Protein AF-A0A017SF17-F1 (afdb_monomer_lite)

pLDDT: mean 72.83, std 24.94, range [26.25, 98.06]

Sequence (228 aa):
MSFGGCAAQPGIQEDCCHDGTLMSSTLLSQLQDKTTKDNPQSTMSTHPYDIIEGPPISPIATAPDWTNTPDSVLWFSHLRLTISSITSRSITIINEALQVYQKTDDDHIGRYLHLQCSLRRLQRWWEHTFIVETQMTKEYLREMEGKLMELGKDLDPRDMIAEPEVPVVVSKEMREVRAKAREVLREAAYIVGLVQEALVRLQELEDGQVGQDMFPTLPGYSDVMPWA

Organism: Aspergillus ruber (strain CBS 135680) (NCBI:txid1388766)

Foldseek 3Di:
DDDDDDDDDDDDDPPQPPDPDDDDDDPPPPPDDDDDDDDDDDDDDDDPDDQPPFDDQDPQAAAVLLVRDPVSSLLRVLLLSLLRVLLVLLLVLLVLLLVLCVVVVNCVDPLNSQSVSLSVVSVCCVVPPSSPDRYNDLVNLVVLLVVLVCSCSSLPLVSLADDPPDDPVSRVSSVVSSVSSVVSNVSSVVSSVQSVVLSVLSVCVVVVNDDPDNHDDDVPSVVVDPPD

Radius of gyration: 22.12 Å; chains: 1; bounding box: 39×91×57 Å

Secondary structure (DSSP, 8-state):
----------------S-------S-STTSS----------------S------S---S--B-GGGTT-HHHHHHHHHHHHHHHHHHHHHHHHHHHHHHHHHTTT-TTSHHHHHHHHHHHHHHHHIIIIITT--B--HHHHHHHHHHHHHHHHHT-GGGS---TTS-HHHHHHHHHHHHHHHHHHHHHHHHHHHHHHHHHHHHHHHTT---S--S---TT-TTT-TT-

Structure (mmCIF, N/CA/C/O backbone):
data_AF-A0A017SF17-F1
#
_entry.id   AF-A0A017SF17-F1
#
loop_
_atom_site.group_PDB
_atom_site.id
_atom_site.type_symbol
_atom_site.label_atom_id
_atom_site.label_alt_id
_atom_site.label_comp_id
_atom_site.label_asym_id
_atom_site.label_entity_id
_atom_site.label_seq_id
_atom_site.pdbx_PDB_ins_code
_atom_site.Cartn_x
_atom_site.Cartn_y
_atom_site.Cartn_z
_atom_site.occupancy
_atom_site.B_iso_or_equiv
_atom_site.auth_seq_id
_atom_site.auth_comp_id
_atom_site.auth_asym_id
_atom_site.auth_atom_id
_atom_site.pdbx_PDB_model_num
ATOM 1 N N . MET A 1 1 ? -1.668 -58.486 -6.689 1.00 35.50 1 MET A N 1
ATOM 2 C CA . MET A 1 1 ? -1.019 -57.424 -5.896 1.00 35.50 1 MET A CA 1
ATOM 3 C C . MET A 1 1 ? -1.798 -56.147 -6.154 1.00 35.50 1 MET A C 1
ATOM 5 O O . MET A 1 1 ? -1.748 -55.648 -7.267 1.00 35.50 1 MET A O 1
ATOM 9 N N . SER A 1 2 ? -2.588 -55.714 -5.171 1.00 33.47 2 SER A N 1
ATOM 10 C CA . SER A 1 2 ? -3.320 -54.441 -5.163 1.00 33.47 2 SER A CA 1
ATOM 11 C C . SER A 1 2 ? -2.693 -53.530 -4.119 1.00 33.47 2 SER A C 1
ATOM 13 O O . SER A 1 2 ? -2.536 -53.982 -2.993 1.00 33.47 2 SER A O 1
ATOM 15 N N . PHE A 1 3 ? -2.400 -52.290 -4.501 1.00 30.03 3 PHE A N 1
ATOM 16 C CA . PHE A 1 3 ? -2.274 -51.051 -3.712 1.00 30.03 3 PHE A CA 1
ATOM 17 C C . PHE A 1 3 ? -2.220 -49.936 -4.775 1.00 30.03 3 PHE A C 1
ATOM 19 O O . PHE A 1 3 ? -1.551 -50.123 -5.784 1.00 30.03 3 PHE A O 1
ATOM 26 N N . GLY A 1 4 ? -2.876 -48.785 -4.713 1.00 26.25 4 GLY A N 1
ATOM 27 C CA . GLY A 1 4 ? -3.752 -48.131 -3.750 1.00 26.25 4 GLY A CA 1
ATOM 28 C C . GLY A 1 4 ? -4.105 -46.771 -4.379 1.00 26.25 4 GLY A C 1
ATOM 29 O O . GLY A 1 4 ? -3.296 -46.212 -5.119 1.00 26.25 4 GLY A O 1
ATOM 30 N N . GLY A 1 5 ? -5.330 -46.285 -4.177 1.00 27.80 5 GLY A N 1
ATOM 31 C CA . GLY A 1 5 ? -5.759 -44.984 -4.695 1.00 27.80 5 GLY A CA 1
ATOM 32 C C . GLY A 1 5 ? -5.182 -43.809 -3.905 1.00 27.80 5 GLY A C 1
ATOM 33 O O . GLY A 1 5 ? -4.753 -43.984 -2.770 1.00 27.80 5 GLY A O 1
ATOM 34 N N . CYS A 1 6 ? -5.254 -42.614 -4.491 1.00 26.97 6 CYS A N 1
ATOM 35 C CA . CYS A 1 6 ? -5.438 -41.359 -3.766 1.00 26.97 6 CYS A CA 1
ATOM 36 C C . CYS A 1 6 ? -6.114 -40.342 -4.690 1.00 26.97 6 CYS A C 1
ATOM 38 O O . CYS A 1 6 ? -5.626 -40.039 -5.777 1.00 26.97 6 CYS A O 1
ATOM 40 N N . ALA A 1 7 ? -7.260 -39.848 -4.230 1.00 32.78 7 ALA A N 1
ATOM 41 C CA . ALA A 1 7 ? -7.900 -38.643 -4.717 1.00 32.78 7 ALA A CA 1
ATOM 42 C C . ALA A 1 7 ? -7.027 -37.420 -4.388 1.00 32.78 7 ALA A C 1
ATOM 44 O O . ALA A 1 7 ? -6.403 -37.377 -3.328 1.00 32.78 7 ALA A O 1
ATOM 45 N N . ALA A 1 8 ? -7.035 -36.418 -5.267 1.00 30.48 8 ALA A N 1
ATOM 46 C CA . ALA A 1 8 ? -6.576 -35.067 -4.968 1.00 30.48 8 ALA A CA 1
ATOM 47 C C . ALA A 1 8 ? -7.609 -34.053 -5.492 1.00 30.48 8 ALA A C 1
ATOM 49 O O . ALA A 1 8 ? -8.197 -34.235 -6.556 1.00 30.48 8 ALA A O 1
ATOM 50 N N . GLN A 1 9 ? -7.860 -33.057 -4.648 1.00 27.59 9 GLN A N 1
ATOM 51 C CA . GLN A 1 9 ? -8.942 -32.068 -4.613 1.00 27.59 9 GLN A CA 1
ATOM 52 C C . GLN A 1 9 ? -8.966 -31.050 -5.773 1.00 27.59 9 GLN A C 1
ATOM 54 O O . GLN A 1 9 ? -7.952 -30.863 -6.445 1.00 27.59 9 GLN A O 1
ATOM 59 N N . PRO A 1 10 ? -10.099 -30.335 -5.964 1.00 27.11 10 PRO A N 1
ATOM 60 C CA . PRO A 1 10 ? -10.209 -29.243 -6.924 1.00 27.11 10 PRO A CA 1
ATOM 61 C C . PRO A 1 10 ? -9.472 -28.004 -6.397 1.00 27.11 10 PRO A C 1
ATOM 63 O O . PRO A 1 10 ? -9.859 -27.416 -5.388 1.00 27.11 10 PRO A O 1
ATOM 66 N N . GLY A 1 11 ? -8.387 -27.630 -7.073 1.00 26.72 11 GLY A N 1
ATOM 67 C CA . GLY A 1 11 ? -7.677 -26.374 -6.855 1.00 26.72 11 GLY A CA 1
ATOM 68 C C . GLY A 1 11 ? -8.282 -25.275 -7.719 1.00 26.72 11 GLY A C 1
ATOM 69 O O . GLY A 1 11 ? -8.401 -25.433 -8.931 1.00 26.72 11 GLY A O 1
ATOM 70 N N . ILE A 1 12 ? -8.676 -24.185 -7.069 1.00 34.62 12 ILE A N 1
ATOM 71 C CA . ILE A 1 12 ? -9.164 -22.940 -7.657 1.00 34.62 12 ILE A CA 1
ATOM 72 C C . ILE A 1 12 ? -8.101 -22.415 -8.627 1.00 34.62 12 ILE A C 1
ATOM 74 O O . ILE A 1 12 ? -7.021 -21.987 -8.226 1.00 34.62 12 ILE A O 1
ATOM 78 N N . GLN A 1 13 ? -8.414 -22.502 -9.913 1.00 29.19 13 GLN A N 1
ATOM 79 C CA . GLN A 1 13 ? -7.675 -21.871 -10.988 1.00 29.19 13 GLN A CA 1
ATOM 80 C C . GLN A 1 13 ? -8.198 -20.434 -11.073 1.00 29.19 13 GLN A C 1
ATOM 82 O O . GLN A 1 13 ? -9.297 -20.197 -11.568 1.00 29.19 13 GLN A O 1
ATOM 87 N N . GLU A 1 14 ? -7.468 -19.478 -10.493 1.00 37.56 14 GLU A N 1
ATOM 88 C CA . GLU A 1 14 ? -7.740 -18.052 -10.699 1.00 37.56 14 GLU A CA 1
ATOM 89 C C . GLU A 1 14 ? -7.378 -17.683 -12.146 1.00 37.56 14 GLU A C 1
ATOM 91 O O . GLU A 1 14 ? -6.283 -17.214 -12.460 1.00 37.56 14 GLU A O 1
ATOM 96 N N . ASP A 1 15 ? -8.335 -17.931 -13.036 1.00 38.50 15 ASP A N 1
ATOM 97 C CA . ASP A 1 15 ? -8.414 -17.402 -14.393 1.00 38.50 15 ASP A CA 1
ATOM 98 C C . ASP A 1 15 ? -8.548 -15.870 -14.339 1.00 38.50 15 ASP A C 1
ATOM 100 O O . ASP A 1 15 ? -9.651 -15.33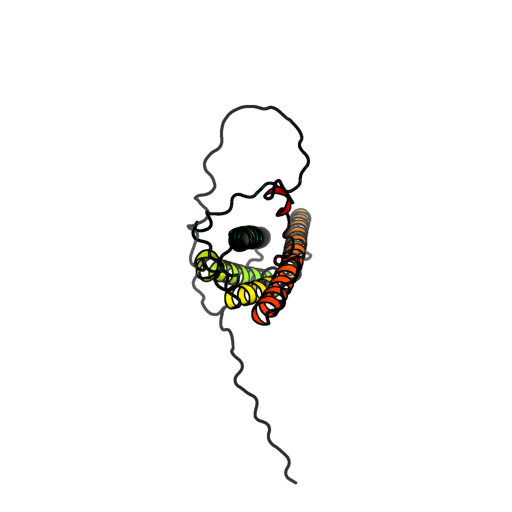1 -14.327 1.00 38.50 15 ASP A O 1
ATOM 104 N N . CYS A 1 16 ? -7.432 -15.137 -14.280 1.00 43.41 16 CYS A N 1
ATOM 105 C CA . CYS A 1 16 ? -7.471 -13.664 -14.250 1.00 43.41 16 CYS A CA 1
ATOM 106 C C . CYS A 1 16 ? -6.776 -12.963 -15.428 1.00 43.41 16 CYS A C 1
ATOM 108 O O . CYS A 1 16 ? -6.877 -11.741 -15.534 1.00 43.41 16 CYS A O 1
ATOM 110 N N . CYS A 1 17 ? -6.098 -13.677 -16.334 1.00 42.94 17 CYS A N 1
ATOM 111 C CA . CYS A 1 17 ? -5.465 -13.044 -17.502 1.00 42.94 17 CYS A CA 1
ATOM 112 C C . CYS A 1 17 ? -5.911 -13.692 -18.849 1.00 42.94 17 CYS A C 1
ATOM 114 O O . CYS A 1 17 ? -5.185 -13.635 -19.838 1.00 42.94 17 CYS A O 1
ATOM 116 N N . HIS A 1 18 ? -7.136 -14.242 -18.916 1.00 36.34 18 HIS A N 1
ATOM 117 C CA . HIS A 1 18 ? -7.859 -14.530 -20.168 1.00 36.34 18 HIS A CA 1
ATOM 118 C C . HIS A 1 18 ? -9.066 -13.599 -20.316 1.00 36.34 18 HIS A C 1
ATOM 120 O O . HIS A 1 18 ? -10.207 -14.017 -20.197 1.00 36.34 18 HIS A O 1
ATOM 126 N N . ASP A 1 19 ? -8.810 -12.324 -20.591 1.00 33.59 19 ASP A N 1
ATOM 127 C CA . ASP A 1 19 ? -9.784 -11.541 -21.346 1.00 33.59 19 ASP A CA 1
ATOM 128 C C . ASP A 1 19 ? -9.042 -10.491 -22.169 1.00 33.59 19 ASP A C 1
ATOM 130 O O . ASP A 1 19 ? -8.579 -9.456 -21.681 1.00 33.59 19 ASP A O 1
ATOM 134 N N . GLY A 1 20 ? -8.844 -10.834 -23.441 1.00 35.16 20 GLY A N 1
ATOM 135 C CA . GLY A 1 20 ? -8.341 -9.926 -24.452 1.00 35.16 20 GLY A CA 1
ATOM 136 C C . GLY A 1 20 ? -9.438 -8.935 -24.802 1.00 35.16 20 GLY A C 1
ATOM 137 O O . GLY A 1 20 ? -10.245 -9.188 -25.687 1.00 35.16 20 GLY A O 1
ATOM 138 N N . THR A 1 21 ? -9.475 -7.799 -24.114 1.00 33.03 21 THR A N 1
ATOM 139 C CA . THR A 1 21 ? -10.150 -6.600 -24.615 1.00 33.03 21 THR A CA 1
ATOM 140 C C . THR A 1 21 ? -9.297 -5.386 -24.269 1.00 33.03 21 THR A C 1
ATOM 142 O O . THR A 1 21 ? -9.221 -4.952 -23.121 1.00 33.03 21 THR A O 1
ATOM 145 N N . LEU A 1 22 ? -8.632 -4.852 -25.294 1.00 40.31 22 LEU A N 1
ATOM 146 C CA . LEU A 1 22 ? -8.012 -3.531 -25.298 1.00 40.31 22 LEU A CA 1
ATOM 147 C C . LEU A 1 22 ? -9.096 -2.483 -25.016 1.00 40.31 22 LEU A C 1
ATOM 149 O O . LEU A 1 22 ? -9.892 -2.170 -25.900 1.00 40.31 22 LEU A O 1
ATOM 153 N N . MET A 1 23 ? -9.125 -1.929 -23.804 1.00 34.12 23 MET A N 1
ATOM 154 C CA . MET A 1 23 ? -9.822 -0.670 -23.545 1.00 34.12 23 MET A CA 1
ATOM 155 C C . MET A 1 23 ? -8.793 0.449 -23.435 1.00 34.12 23 MET A C 1
ATOM 157 O O . MET A 1 23 ? -7.920 0.474 -22.570 1.00 34.12 23 MET A O 1
ATOM 161 N N . SER A 1 24 ? -8.895 1.319 -24.430 1.00 33.50 24 SER A N 1
ATOM 162 C CA . SER A 1 24 ? -7.982 2.382 -24.807 1.00 33.50 24 SER A CA 1
ATOM 163 C C . SER A 1 24 ? -8.143 3.621 -23.918 1.00 33.50 24 SER A C 1
ATOM 165 O O . SER A 1 24 ? -9.257 4.062 -23.658 1.00 33.50 24 SER A O 1
ATOM 167 N N . SER A 1 25 ? -7.010 4.187 -23.493 1.00 36.22 25 SER A N 1
ATOM 168 C CA . SER A 1 25 ? -6.713 5.627 -23.391 1.00 36.22 25 SER A CA 1
ATOM 169 C C . SER A 1 25 ? -7.884 6.604 -23.149 1.00 36.22 25 SER A C 1
ATOM 171 O O . SER A 1 25 ? -8.373 7.246 -24.080 1.00 36.22 25 SER A O 1
ATOM 173 N N . THR A 1 26 ? -8.316 6.808 -21.897 1.00 32.88 26 THR A N 1
ATOM 174 C CA . THR A 1 26 ? -9.118 8.017 -21.559 1.00 32.88 26 THR A CA 1
ATOM 175 C C . THR A 1 26 ? -8.881 8.596 -20.154 1.00 32.88 26 THR A C 1
ATOM 177 O O . THR A 1 26 ? -9.258 9.736 -19.904 1.00 32.88 26 THR A O 1
ATOM 180 N N . LEU A 1 27 ? -8.195 7.907 -19.233 1.00 34.44 27 LEU A N 1
ATOM 181 C CA . LEU A 1 27 ? -8.030 8.410 -17.853 1.00 34.44 27 LEU A CA 1
ATOM 182 C C . LEU A 1 27 ? -6.748 9.221 -17.588 1.00 34.44 27 LEU A C 1
ATOM 184 O O . LEU A 1 27 ? -6.620 9.824 -16.527 1.00 34.44 27 LEU A O 1
ATOM 188 N N . LEU A 1 28 ? -5.821 9.307 -18.546 1.00 36.31 28 LEU A N 1
ATOM 189 C CA . LEU A 1 28 ? -4.519 9.968 -18.348 1.00 36.31 28 LEU A CA 1
ATOM 190 C C . LEU A 1 28 ? -4.507 11.482 -18.641 1.00 36.31 28 LEU A C 1
ATOM 192 O O . LEU A 1 28 ? -3.511 12.142 -18.364 1.00 36.31 28 LEU A O 1
ATOM 196 N N . SER A 1 29 ? -5.598 12.064 -19.149 1.00 29.17 29 SER A N 1
ATOM 197 C CA . SER A 1 29 ? -5.619 13.476 -19.578 1.00 29.17 29 SER A CA 1
ATOM 198 C C . SER A 1 29 ? -6.099 14.487 -18.528 1.00 29.17 29 SER A C 1
ATOM 200 O O . SER A 1 29 ? -6.142 15.673 -18.833 1.00 29.17 29 SER A O 1
ATOM 202 N N . GLN A 1 30 ? -6.452 14.078 -17.304 1.00 32.56 30 GLN A N 1
ATOM 203 C CA . GLN A 1 30 ? -6.992 15.018 -16.300 1.00 32.56 30 GLN A CA 1
ATOM 204 C C . GLN A 1 30 ? -5.981 15.520 -15.257 1.00 32.56 30 GLN A C 1
ATOM 206 O O . GLN A 1 30 ? -6.337 16.353 -14.430 1.00 32.56 30 GLN A O 1
ATOM 211 N N . LEU A 1 31 ? -4.717 15.087 -15.306 1.00 34.12 31 LEU A N 1
ATOM 212 C CA . LEU A 1 31 ? -3.709 15.467 -14.302 1.00 34.12 31 LEU A CA 1
ATOM 213 C C . LEU A 1 31 ? -2.710 16.546 -14.752 1.00 34.12 31 LEU A C 1
ATOM 215 O O . LEU A 1 31 ? -1.751 16.806 -14.032 1.00 34.12 31 LEU A O 1
ATOM 219 N N . GLN A 1 32 ? -2.901 17.190 -15.909 1.00 37.41 32 GLN A N 1
ATOM 220 C CA . GLN A 1 32 ? -1.817 17.970 -16.524 1.00 37.41 32 GLN A CA 1
ATOM 221 C C . GLN A 1 32 ? -2.116 19.418 -16.909 1.00 37.41 32 GLN A C 1
ATOM 223 O O . GLN A 1 32 ? -1.390 19.970 -17.729 1.00 37.41 32 GLN A O 1
ATOM 228 N N . ASP A 1 33 ? -3.092 20.080 -16.283 1.00 30.62 33 ASP A N 1
ATOM 229 C CA . ASP A 1 33 ? -3.273 21.513 -16.536 1.00 30.62 33 ASP A CA 1
ATOM 230 C C . ASP A 1 33 ? -3.515 22.326 -15.261 1.00 30.62 33 ASP A C 1
ATOM 232 O O . ASP A 1 33 ? -4.645 22.474 -14.793 1.00 30.62 33 ASP A O 1
ATOM 236 N N . LYS A 1 34 ? -2.408 22.820 -14.684 1.00 31.19 34 LYS A N 1
ATOM 237 C CA . LYS A 1 34 ? -2.278 24.174 -14.112 1.00 31.19 34 LYS A CA 1
ATOM 238 C C . LYS A 1 34 ? -0.886 24.396 -13.507 1.00 31.19 34 LYS A C 1
ATOM 240 O O . LYS A 1 34 ? -0.641 24.158 -12.330 1.00 31.19 34 LYS A O 1
ATOM 245 N N . THR A 1 35 ? 0.001 24.978 -14.302 1.00 33.56 35 THR A N 1
ATOM 246 C CA . THR A 1 35 ? 1.033 25.912 -13.825 1.00 33.56 35 THR A CA 1
ATOM 247 C C . THR A 1 35 ? 0.688 27.266 -14.449 1.00 33.56 35 THR A C 1
ATOM 249 O O . THR A 1 35 ? 0.328 27.350 -15.618 1.00 33.56 35 THR A O 1
ATOM 252 N N . THR A 1 36 ? 0.659 28.387 -13.726 1.00 29.09 36 THR A N 1
ATOM 253 C CA . THR A 1 36 ? 1.840 29.231 -13.472 1.00 29.09 36 THR A CA 1
ATOM 254 C C . THR A 1 36 ? 1.410 30.443 -12.616 1.00 29.09 36 THR A C 1
ATOM 256 O O . THR A 1 36 ? 0.436 31.096 -12.992 1.00 29.09 36 THR A O 1
ATOM 259 N N . LYS A 1 37 ? 2.138 30.792 -11.537 1.00 28.67 37 LYS A N 1
ATOM 260 C CA . LYS A 1 37 ? 2.932 32.046 -11.395 1.00 28.67 37 LYS A CA 1
ATOM 261 C C . LYS A 1 37 ? 3.385 32.378 -9.955 1.00 28.67 37 LYS A C 1
ATOM 263 O O . LYS A 1 37 ? 2.571 32.508 -9.053 1.00 28.67 37 LYS A O 1
ATOM 268 N N . ASP A 1 38 ? 4.700 32.620 -9.882 1.00 28.12 38 ASP A N 1
ATOM 269 C CA . ASP A 1 38 ? 5.465 33.604 -9.092 1.00 28.12 38 ASP A CA 1
ATOM 270 C C . ASP A 1 38 ? 5.901 33.359 -7.619 1.00 28.12 38 ASP A C 1
ATOM 272 O O . ASP A 1 38 ? 5.230 33.742 -6.671 1.00 28.12 38 ASP A O 1
ATOM 276 N N . ASN A 1 39 ? 7.177 32.925 -7.522 1.00 30.02 39 ASN A N 1
ATOM 277 C CA . ASN A 1 39 ? 8.318 33.496 -6.758 1.00 30.02 39 ASN A CA 1
ATOM 278 C C . ASN A 1 39 ? 8.462 33.265 -5.220 1.00 30.02 39 ASN A C 1
ATOM 280 O O . ASN A 1 39 ? 7.507 32.882 -4.557 1.00 30.02 39 ASN A O 1
ATOM 284 N N . PRO A 1 40 ? 9.686 33.388 -4.634 1.00 44.84 40 PRO A N 1
ATOM 285 C CA . PRO A 1 40 ? 10.270 32.316 -3.831 1.00 44.84 40 PRO A CA 1
ATOM 286 C C . PRO A 1 40 ? 10.679 32.782 -2.425 1.00 44.84 40 PRO A C 1
ATOM 288 O O . PRO A 1 40 ? 11.336 33.807 -2.246 1.00 44.84 40 PRO A O 1
ATOM 291 N N . GLN A 1 41 ? 10.442 31.966 -1.405 1.00 26.42 41 GLN A N 1
ATOM 292 C CA . GLN A 1 41 ? 11.256 32.096 -0.203 1.00 26.42 41 GLN A CA 1
ATOM 293 C C . GLN A 1 41 ? 11.512 30.740 0.425 1.00 26.42 41 GLN A C 1
ATOM 295 O O . GLN A 1 41 ? 10.626 30.056 0.920 1.00 26.42 41 GLN A O 1
ATOM 300 N N . SER A 1 42 ? 12.782 30.370 0.316 1.00 35.22 42 SER A N 1
ATOM 301 C CA . SER A 1 42 ? 13.400 29.226 0.949 1.00 35.22 42 SER A CA 1
ATOM 302 C C . SER A 1 42 ? 13.356 29.390 2.465 1.00 35.22 42 SER A C 1
ATOM 304 O O . SER A 1 42 ? 13.905 30.353 3.000 1.00 35.22 42 SER A O 1
ATOM 306 N N . THR A 1 43 ? 12.783 28.405 3.143 1.00 28.58 43 THR A N 1
ATOM 307 C CA . THR A 1 43 ? 13.255 27.962 4.453 1.00 28.58 43 THR A CA 1
ATOM 308 C C . THR A 1 43 ? 13.271 26.445 4.427 1.00 28.58 43 THR A C 1
ATOM 310 O O . THR A 1 43 ? 12.226 25.804 4.349 1.00 28.58 43 THR A O 1
ATOM 313 N N . MET A 1 44 ? 14.484 25.893 4.446 1.00 39.34 44 MET A N 1
ATOM 314 C CA . MET A 1 44 ? 14.740 24.488 4.725 1.00 39.34 44 MET A CA 1
ATOM 315 C C . MET A 1 44 ? 14.015 24.074 6.008 1.00 39.34 44 MET A C 1
ATOM 317 O O . MET A 1 44 ? 14.246 24.667 7.060 1.00 39.34 44 MET A O 1
ATOM 321 N N . SER A 1 45 ? 13.199 23.029 5.919 1.00 27.67 45 SER A N 1
ATOM 322 C CA . SER A 1 45 ? 12.834 22.200 7.062 1.00 27.67 45 SER A CA 1
ATOM 323 C C . SER A 1 45 ? 12.963 20.745 6.636 1.00 27.67 45 SER A C 1
ATOM 325 O O . SER A 1 45 ? 12.352 20.301 5.668 1.00 27.67 45 SER A O 1
ATOM 327 N N . THR A 1 46 ? 13.855 20.042 7.320 1.00 37.84 46 THR A N 1
ATOM 328 C CA . THR A 1 46 ? 14.246 18.663 7.061 1.00 37.84 46 THR A CA 1
ATOM 329 C C . THR A 1 46 ? 13.377 17.748 7.919 1.00 37.84 46 THR A C 1
ATOM 331 O O . THR A 1 46 ? 13.761 17.447 9.042 1.00 37.84 46 THR A O 1
ATOM 334 N N . HIS A 1 47 ? 12.233 17.288 7.409 1.00 34.78 47 HIS A N 1
ATOM 335 C CA . HIS A 1 47 ? 11.525 16.123 7.954 1.00 34.78 47 HIS A CA 1
ATOM 336 C C . HIS A 1 47 ? 10.909 15.308 6.802 1.00 34.78 47 HIS A C 1
ATOM 338 O O . HIS A 1 47 ? 10.212 15.883 5.976 1.00 34.78 47 HIS A O 1
ATOM 344 N N . PRO A 1 48 ? 11.160 13.988 6.702 1.00 36.34 48 PRO A N 1
ATOM 345 C CA . PRO A 1 48 ? 10.763 13.170 5.550 1.00 36.34 48 PRO A CA 1
ATOM 346 C C . PRO A 1 48 ? 9.293 12.706 5.583 1.00 36.34 48 PRO A C 1
ATOM 348 O O . PRO A 1 48 ? 8.952 11.714 4.948 1.00 36.34 48 PRO A O 1
ATOM 351 N N . TYR A 1 49 ? 8.419 13.401 6.309 1.00 39.41 49 TYR A N 1
ATOM 352 C CA . TYR A 1 49 ? 7.007 13.0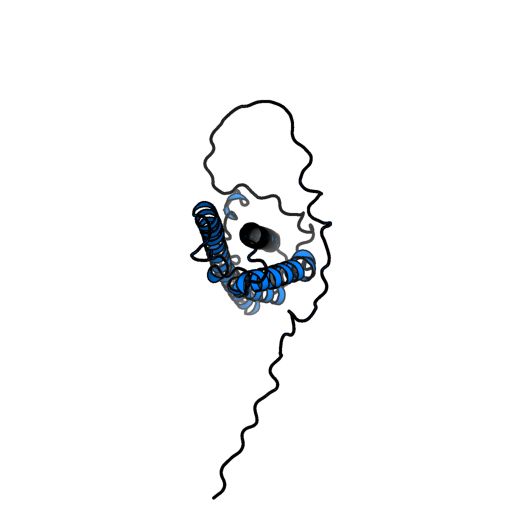38 6.446 1.00 39.41 49 TYR A CA 1
ATOM 353 C C . TYR A 1 49 ? 6.123 14.195 5.991 1.00 39.41 49 TYR A C 1
ATOM 355 O O . TYR A 1 49 ? 5.376 14.774 6.776 1.00 39.41 49 TYR A O 1
ATOM 363 N N . ASP A 1 50 ? 6.214 14.542 4.709 1.00 34.62 50 ASP A N 1
ATOM 364 C CA . ASP A 1 50 ? 5.141 15.303 4.083 1.00 34.62 50 ASP A CA 1
ATOM 365 C C . ASP A 1 50 ? 3.890 14.417 4.106 1.00 34.62 50 ASP A C 1
ATOM 367 O O . ASP A 1 50 ? 3.852 13.336 3.511 1.00 34.62 50 ASP A O 1
ATOM 371 N N . ILE A 1 51 ? 2.884 14.852 4.864 1.00 44.84 51 ILE A N 1
ATOM 372 C CA . ILE A 1 51 ? 1.560 14.238 4.913 1.00 44.84 51 ILE A CA 1
ATOM 373 C C . ILE A 1 51 ? 0.990 14.331 3.495 1.00 44.84 51 ILE A C 1
ATOM 375 O O . ILE A 1 51 ? 0.556 15.390 3.049 1.00 44.84 51 ILE A O 1
ATOM 379 N N . ILE A 1 52 ? 1.043 13.221 2.762 1.00 43.56 52 ILE A N 1
ATOM 380 C CA . ILE A 1 52 ? 0.410 13.097 1.451 1.00 43.56 52 ILE A CA 1
ATOM 381 C C . ILE A 1 52 ? -1.100 13.129 1.700 1.00 43.56 52 ILE A C 1
ATOM 383 O O . ILE A 1 52 ? -1.653 12.179 2.257 1.00 43.56 52 ILE A O 1
ATOM 387 N N . GLU A 1 53 ? -1.760 14.224 1.313 1.00 37.50 53 GLU A N 1
ATOM 388 C CA . GLU A 1 53 ? -3.221 14.327 1.279 1.00 37.50 53 GLU A CA 1
ATOM 389 C C . GLU A 1 53 ? -3.769 13.282 0.293 1.00 37.50 53 GLU A C 1
ATOM 391 O O . GLU A 1 53 ? -3.838 13.490 -0.918 1.00 37.50 53 GLU A O 1
ATOM 396 N N . GLY A 1 54 ? -4.100 12.102 0.818 1.00 39.22 54 GLY A N 1
ATOM 397 C CA . GLY A 1 54 ? -4.883 11.096 0.111 1.00 39.22 54 GLY A CA 1
ATOM 398 C C . GLY A 1 54 ? -6.343 11.541 -0.050 1.00 39.22 54 GLY A C 1
ATOM 399 O O . GLY A 1 54 ? -6.775 12.501 0.593 1.00 39.22 54 GLY A O 1
ATOM 400 N N . PRO A 1 55 ? -7.134 10.852 -0.894 1.00 37.28 55 PRO A N 1
ATOM 401 C CA . PRO A 1 55 ? -8.563 11.127 -1.017 1.00 37.28 55 PRO A CA 1
ATOM 402 C C . PRO A 1 55 ? -9.244 11.077 0.365 1.00 37.28 55 PRO A C 1
ATOM 404 O O . PRO A 1 55 ? -8.832 10.279 1.212 1.00 37.28 55 PRO A O 1
ATOM 407 N N . PRO A 1 56 ? -10.270 11.915 0.614 1.00 40.16 56 PRO A N 1
ATOM 408 C CA . PRO A 1 56 ? -10.878 12.051 1.931 1.00 40.16 56 PRO A CA 1
ATOM 409 C C . PRO A 1 56 ? -11.412 10.700 2.405 1.00 40.16 56 PRO A C 1
ATOM 411 O O . PRO A 1 56 ? -12.340 10.138 1.821 1.00 40.16 56 PRO A O 1
ATOM 414 N N . ILE A 1 57 ? -10.810 10.176 3.471 1.00 48.94 57 ILE A N 1
ATOM 415 C CA . ILE A 1 57 ? -11.319 9.001 4.170 1.00 48.94 57 ILE A CA 1
ATOM 416 C C . ILE A 1 57 ? -12.687 9.386 4.738 1.00 48.94 57 ILE A C 1
ATOM 418 O O . ILE A 1 57 ? -12.825 10.433 5.372 1.00 48.94 57 ILE A O 1
ATOM 422 N N . SER A 1 58 ? -13.704 8.564 4.467 1.00 44.66 58 SER A N 1
ATOM 423 C CA . SER A 1 58 ? -15.074 8.798 4.929 1.00 44.66 58 SER A CA 1
ATOM 424 C C . SER A 1 58 ? -15.087 9.108 6.440 1.00 44.66 58 SER A C 1
ATOM 426 O O . SER A 1 58 ? -14.524 8.329 7.211 1.00 44.66 58 SER A O 1
ATOM 428 N N . PRO A 1 59 ? -15.706 10.217 6.891 1.00 50.59 59 PRO A N 1
ATOM 429 C CA . PRO A 1 59 ? -15.548 10.763 8.247 1.00 50.59 59 PRO A CA 1
ATOM 430 C C . PRO A 1 59 ? -16.250 9.958 9.358 1.00 50.59 59 PRO A C 1
ATOM 432 O O . PRO A 1 59 ? -16.402 10.451 10.471 1.00 50.59 59 PRO A O 1
ATOM 435 N N . ILE A 1 60 ? -16.703 8.735 9.077 1.00 60.94 60 ILE A N 1
ATOM 436 C CA . ILE A 1 60 ? -17.461 7.895 10.013 1.00 60.94 60 ILE A CA 1
ATOM 437 C C . ILE A 1 60 ? -16.686 6.596 10.240 1.00 60.94 60 ILE A C 1
ATOM 439 O O . ILE A 1 60 ? -17.150 5.511 9.906 1.00 60.94 60 ILE A O 1
ATOM 443 N N . ALA A 1 61 ? -15.464 6.720 10.754 1.00 68.06 61 ALA A N 1
ATOM 444 C CA . ALA A 1 61 ? -14.681 5.578 11.200 1.00 68.06 61 ALA A CA 1
ATOM 445 C C . ALA A 1 61 ? -15.209 5.127 12.572 1.00 68.06 61 ALA A C 1
ATOM 447 O O . ALA A 1 61 ? -15.252 5.922 13.512 1.00 68.06 61 ALA A O 1
ATOM 448 N N . THR A 1 62 ? -15.631 3.872 12.697 1.00 79.88 62 THR A N 1
ATOM 449 C CA . THR A 1 62 ? -16.019 3.274 13.986 1.00 79.88 62 THR A CA 1
ATOM 450 C C . THR A 1 62 ? -15.123 2.085 14.300 1.00 79.88 62 THR A C 1
ATOM 452 O O . THR A 1 62 ? -14.527 1.501 13.404 1.00 79.88 62 THR A O 1
ATOM 455 N N . ALA A 1 63 ? -14.997 1.730 15.574 1.00 80.31 63 ALA A N 1
ATOM 456 C CA . ALA A 1 63 ? -14.180 0.621 16.055 1.00 80.31 63 ALA A CA 1
ATOM 457 C C . ALA A 1 63 ? -15.005 -0.253 17.018 1.00 80.31 63 ALA A C 1
ATOM 459 O O . ALA A 1 63 ? -14.768 -0.239 18.232 1.00 80.31 63 ALA A O 1
ATOM 460 N N . PRO A 1 64 ? -16.034 -0.954 16.499 1.00 80.50 64 PRO A N 1
ATOM 461 C CA . PRO A 1 64 ? -17.037 -1.632 17.318 1.00 80.50 64 PRO A CA 1
ATOM 462 C C . PRO A 1 64 ? -16.448 -2.691 18.247 1.00 80.50 64 PRO A C 1
ATOM 464 O O . PRO A 1 64 ? -16.824 -2.733 19.418 1.00 80.50 64 PRO A O 1
ATOM 467 N N . ASP A 1 65 ? -15.470 -3.457 17.768 1.00 84.06 65 ASP A N 1
ATOM 468 C CA . ASP A 1 65 ? -14.838 -4.516 18.562 1.00 84.06 65 ASP A CA 1
ATOM 469 C C . ASP A 1 65 ? -13.921 -3.945 19.661 1.00 84.06 65 ASP A C 1
ATOM 471 O O . ASP A 1 65 ? -13.637 -4.603 20.655 1.00 84.06 65 ASP A O 1
ATOM 475 N N . TRP A 1 66 ? -13.532 -2.672 19.543 1.00 77.94 66 TRP A N 1
ATOM 476 C CA . TRP A 1 66 ? -12.660 -1.949 20.474 1.00 77.94 66 TRP A CA 1
ATOM 477 C C . TRP A 1 66 ? -13.421 -0.976 21.377 1.00 77.94 66 TRP A C 1
ATOM 479 O O . TRP A 1 66 ? -12.873 0.032 21.827 1.00 77.94 66 TRP A O 1
ATOM 489 N N . THR A 1 67 ? -14.700 -1.243 21.647 1.00 81.06 67 THR A N 1
ATOM 490 C CA . THR A 1 67 ? -15.584 -0.427 22.505 1.00 81.06 67 THR A CA 1
ATOM 491 C C . THR A 1 67 ? -15.884 0.994 21.996 1.00 81.06 67 THR A C 1
ATOM 493 O O . THR A 1 67 ? -16.565 1.751 22.686 1.00 81.06 67 THR A O 1
ATOM 496 N N . ASN A 1 68 ? -15.456 1.351 20.775 1.00 81.94 68 ASN A N 1
ATOM 497 C CA . ASN A 1 68 ? -15.639 2.674 20.158 1.00 81.94 68 ASN A CA 1
ATOM 498 C C . ASN A 1 68 ? -15.158 3.860 21.021 1.00 81.94 68 ASN A C 1
ATOM 500 O O . ASN A 1 68 ? -15.775 4.928 21.026 1.00 81.94 68 ASN A O 1
ATOM 504 N N . THR A 1 69 ? -14.064 3.704 21.767 1.00 83.25 69 THR A N 1
ATOM 505 C CA . THR A 1 69 ? -13.458 4.833 22.491 1.00 83.25 69 THR A CA 1
ATOM 506 C C . THR A 1 69 ? -12.856 5.850 21.507 1.00 83.25 69 THR A C 1
ATOM 508 O O . THR A 1 69 ? -12.450 5.458 20.409 1.00 83.25 69 THR A O 1
ATOM 511 N N . PRO A 1 70 ? -12.732 7.143 21.872 1.00 82.94 70 PRO A N 1
ATOM 512 C CA . PRO A 1 70 ? -12.069 8.139 21.025 1.00 82.94 70 PRO A CA 1
ATOM 513 C C . PRO A 1 70 ? -10.671 7.709 20.559 1.00 82.94 70 PRO A C 1
ATOM 515 O O . PRO A 1 70 ? -10.347 7.870 19.385 1.00 82.94 70 PRO A O 1
ATOM 518 N N . ASP A 1 71 ? -9.891 7.080 21.443 1.00 82.75 71 ASP A N 1
ATOM 519 C CA . ASP A 1 71 ? -8.548 6.581 21.128 1.00 82.75 71 ASP A CA 1
ATOM 520 C C . ASP A 1 71 ? -8.579 5.450 20.090 1.00 82.75 71 ASP A C 1
ATOM 522 O O . ASP A 1 71 ? -7.775 5.451 19.161 1.00 82.75 71 ASP A O 1
ATOM 526 N N . SER A 1 72 ? -9.544 4.523 20.181 1.00 83.81 72 SER A N 1
ATOM 527 C CA . SER A 1 72 ? -9.701 3.446 19.189 1.00 83.81 72 SER A CA 1
ATOM 528 C C . SER A 1 72 ? -10.055 3.980 17.800 1.00 83.81 72 SER A C 1
ATOM 530 O O . SER A 1 72 ? -9.531 3.505 16.792 1.00 83.81 72 SER A O 1
ATOM 532 N N . VAL A 1 73 ? -10.908 5.008 17.741 1.00 84.88 73 VAL A N 1
ATOM 533 C CA . VAL A 1 73 ? -11.317 5.660 16.492 1.00 84.88 73 VAL A CA 1
ATOM 534 C C . VAL A 1 73 ? -10.163 6.465 15.897 1.00 84.88 73 VAL A C 1
ATOM 536 O O . VAL A 1 73 ? -9.951 6.432 14.681 1.00 84.88 73 VAL A O 1
ATOM 539 N N . LEU A 1 74 ? -9.389 7.160 16.735 1.00 84.56 74 LEU A N 1
ATOM 540 C CA . LEU A 1 74 ? -8.199 7.889 16.307 1.00 84.56 74 LEU A CA 1
ATOM 541 C C . LEU A 1 74 ? -7.143 6.927 15.752 1.00 84.56 74 LEU A C 1
ATOM 543 O O . LEU A 1 74 ? -6.683 7.112 14.625 1.00 84.56 74 LEU A O 1
ATOM 547 N N . TRP A 1 75 ? -6.814 5.867 16.492 1.00 87.31 75 TRP A N 1
ATOM 548 C CA . TRP A 1 75 ? -5.879 4.834 16.048 1.00 87.31 75 TRP A CA 1
ATOM 549 C C . TRP A 1 75 ? -6.310 4.204 14.723 1.00 87.31 75 TRP A C 1
ATOM 551 O O . TRP A 1 75 ? -5.509 4.105 13.794 1.00 87.31 75 TRP A O 1
ATOM 561 N N . PHE A 1 76 ? -7.594 3.861 14.589 1.00 87.25 76 PHE A N 1
ATOM 562 C CA . PHE A 1 76 ? -8.134 3.332 13.342 1.00 87.25 76 PHE A CA 1
ATOM 563 C C . PHE A 1 76 ? -7.971 4.305 12.173 1.00 87.25 76 PHE A C 1
ATOM 565 O O . PHE A 1 76 ? -7.529 3.920 11.090 1.00 87.25 76 PHE A O 1
ATOM 572 N N . SER A 1 77 ? -8.299 5.578 12.393 1.00 85.69 77 SER A N 1
ATOM 573 C CA . SER A 1 77 ? -8.166 6.621 11.374 1.00 85.69 77 SER A CA 1
ATOM 574 C C . SER A 1 77 ? -6.715 6.743 10.903 1.00 85.69 77 SER A C 1
ATOM 576 O O . SER A 1 77 ? -6.456 6.802 9.700 1.00 85.69 77 SER A O 1
ATOM 578 N N . HIS A 1 78 ? -5.765 6.686 11.838 1.00 87.44 78 HIS A N 1
ATOM 579 C CA . HIS A 1 78 ? -4.337 6.662 11.535 1.00 87.44 78 HIS A CA 1
ATOM 580 C C . HIS A 1 78 ? -3.920 5.425 10.742 1.00 87.44 78 HIS A C 1
ATOM 582 O O . HIS A 1 78 ? -3.278 5.566 9.703 1.00 87.44 78 HIS A O 1
ATOM 588 N N . LEU A 1 79 ? -4.327 4.225 11.168 1.00 90.50 79 LEU A N 1
ATOM 589 C CA . LEU A 1 79 ? -4.029 2.990 10.444 1.00 90.50 79 LEU A CA 1
ATOM 590 C C . LEU A 1 79 ? -4.538 3.066 9.000 1.00 90.50 79 LEU A C 1
ATOM 592 O O . LEU A 1 79 ? -3.809 2.732 8.063 1.00 90.50 79 LEU A O 1
ATOM 596 N N . ARG A 1 80 ? -5.768 3.557 8.803 1.00 89.31 80 ARG A N 1
ATOM 597 C CA . ARG A 1 80 ? -6.339 3.745 7.465 1.00 89.31 80 ARG A CA 1
ATOM 598 C C . ARG A 1 80 ? -5.512 4.711 6.630 1.00 89.31 80 ARG A C 1
ATOM 600 O O . ARG A 1 80 ? -5.225 4.390 5.481 1.00 89.31 80 ARG A O 1
ATOM 607 N N . LEU A 1 81 ? -5.101 5.856 7.174 1.00 88.69 81 LEU A N 1
ATOM 608 C CA . LEU A 1 81 ? -4.238 6.812 6.466 1.00 88.69 81 LEU A CA 1
ATOM 609 C C . LEU A 1 81 ? -2.913 6.168 6.046 1.00 88.69 81 LEU A C 1
ATOM 611 O O . LEU A 1 81 ? -2.481 6.320 4.902 1.00 88.69 81 LEU A O 1
ATOM 615 N N . THR A 1 82 ? -2.291 5.397 6.934 1.00 91.31 82 THR A N 1
ATOM 616 C CA . THR A 1 82 ? -1.030 4.715 6.637 1.00 91.31 82 THR A CA 1
ATOM 617 C C . THR A 1 82 ? -1.191 3.676 5.526 1.00 91.31 82 THR A C 1
ATOM 619 O O . THR A 1 82 ? -0.428 3.699 4.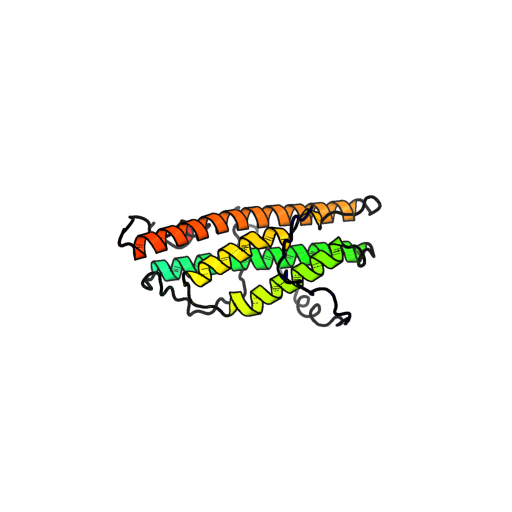558 1.00 91.31 82 THR A O 1
ATOM 622 N N . ILE A 1 83 ? -2.209 2.810 5.601 1.00 92.50 83 ILE A N 1
ATOM 623 C CA . ILE A 1 83 ? -2.494 1.817 4.549 1.00 92.50 83 ILE A CA 1
ATOM 624 C C . ILE A 1 83 ? -2.849 2.517 3.229 1.00 92.50 83 ILE A C 1
ATOM 626 O O . ILE A 1 83 ? -2.419 2.079 2.158 1.00 92.50 83 ILE A O 1
ATOM 630 N N . SER A 1 84 ? -3.556 3.649 3.299 1.00 91.38 84 SER A N 1
ATOM 631 C CA . SER A 1 84 ? -3.886 4.480 2.137 1.00 91.38 84 SER A CA 1
ATOM 632 C C . SER A 1 84 ? -2.646 4.998 1.423 1.00 91.38 84 SER A C 1
ATOM 634 O O . SER A 1 84 ? -2.526 4.888 0.200 1.00 91.38 84 SER A O 1
ATOM 636 N N . SER A 1 85 ? -1.703 5.531 2.197 1.00 92.31 85 SER A N 1
ATOM 637 C CA . SER A 1 85 ? -0.426 6.029 1.695 1.00 92.31 85 SER A CA 1
ATOM 638 C C . SER A 1 85 ? 0.413 4.912 1.075 1.00 92.31 85 SER A C 1
ATOM 640 O O . SER A 1 85 ? 0.938 5.081 -0.027 1.00 92.31 85 SER A O 1
ATOM 642 N N . ILE A 1 86 ? 0.516 3.756 1.741 1.00 94.88 86 ILE A N 1
ATOM 643 C CA . ILE A 1 86 ? 1.232 2.581 1.217 1.00 94.88 86 ILE A CA 1
ATOM 644 C C . ILE A 1 86 ? 0.632 2.162 -0.126 1.00 94.88 86 ILE A C 1
ATOM 646 O O . ILE A 1 86 ? 1.351 2.107 -1.121 1.00 94.88 86 ILE A O 1
ATOM 650 N N . THR A 1 87 ? -0.685 1.960 -0.182 1.00 94.00 87 THR A N 1
ATOM 651 C CA . THR A 1 87 ? -1.374 1.484 -1.389 1.00 94.00 87 THR A CA 1
ATOM 652 C C . THR A 1 87 ? -1.227 2.460 -2.553 1.00 94.00 87 THR A C 1
ATOM 654 O O . THR A 1 87 ? -0.886 2.061 -3.667 1.00 94.00 87 THR A O 1
ATOM 657 N N . SER A 1 88 ? -1.417 3.756 -2.300 1.00 93.31 88 SER A N 1
ATOM 658 C CA . SER A 1 88 ? -1.298 4.799 -3.327 1.00 93.31 88 SER A CA 1
ATOM 659 C C . SER A 1 88 ? 0.124 4.890 -3.889 1.00 93.31 88 SER A C 1
ATOM 661 O O . SER A 1 88 ? 0.317 5.013 -5.105 1.00 93.31 88 SER A O 1
ATOM 663 N N . ARG A 1 89 ? 1.139 4.764 -3.022 1.00 96.44 89 ARG A N 1
ATOM 664 C CA . ARG A 1 89 ? 2.543 4.695 -3.447 1.00 96.44 89 ARG A CA 1
ATOM 665 C C . ARG A 1 89 ? 2.823 3.417 -4.233 1.00 96.44 89 ARG A C 1
ATOM 667 O O . ARG A 1 89 ? 3.463 3.499 -5.276 1.00 96.44 89 ARG A O 1
ATOM 674 N N . SER A 1 90 ? 2.302 2.263 -3.815 1.00 96.94 90 SER A N 1
ATOM 675 C CA . SER A 1 90 ? 2.426 1.007 -4.568 1.00 96.94 90 SER A CA 1
ATOM 676 C C . SER A 1 90 ? 1.840 1.118 -5.978 1.00 96.94 90 SER A C 1
ATOM 678 O O . SER A 1 90 ? 2.516 0.766 -6.941 1.00 96.94 90 SER A O 1
ATOM 680 N N . ILE A 1 91 ? 0.633 1.676 -6.123 1.00 95.75 91 ILE A N 1
ATOM 681 C CA . ILE A 1 91 ? -0.002 1.931 -7.428 1.00 95.75 91 ILE A CA 1
ATOM 682 C C . ILE A 1 91 ? 0.880 2.839 -8.294 1.00 95.75 91 ILE A C 1
ATOM 684 O O . ILE A 1 91 ? 1.106 2.553 -9.470 1.00 95.75 91 ILE A O 1
ATOM 688 N N . THR A 1 92 ? 1.402 3.922 -7.716 1.00 97.19 92 THR A N 1
ATOM 689 C CA . THR A 1 92 ? 2.302 4.850 -8.417 1.00 97.19 92 THR A CA 1
ATOM 690 C C . THR A 1 92 ? 3.561 4.139 -8.910 1.00 97.19 92 THR A C 1
ATOM 692 O O . THR A 1 92 ? 3.909 4.257 -10.079 1.00 97.19 92 THR A O 1
ATOM 695 N N . ILE A 1 93 ? 4.201 3.338 -8.058 1.00 98.06 93 ILE A N 1
ATOM 696 C CA . ILE A 1 93 ? 5.419 2.590 -8.397 1.00 98.06 93 ILE A CA 1
ATOM 697 C C . ILE A 1 93 ? 5.158 1.576 -9.520 1.00 98.06 93 ILE A C 1
ATOM 699 O O . ILE A 1 93 ? 5.973 1.461 -10.436 1.00 98.06 93 ILE A O 1
ATOM 703 N N . ILE A 1 94 ? 4.026 0.862 -9.492 1.00 97.25 94 ILE A N 1
ATOM 704 C CA . ILE A 1 94 ? 3.659 -0.066 -10.575 1.00 97.25 94 ILE A CA 1
ATOM 705 C C . ILE A 1 94 ? 3.462 0.700 -11.888 1.00 97.25 94 ILE A C 1
ATOM 707 O O . ILE A 1 94 ? 3.990 0.289 -12.919 1.00 97.25 94 ILE A O 1
ATOM 711 N N . ASN A 1 95 ? 2.761 1.836 -11.860 1.00 96.50 95 ASN A N 1
ATOM 712 C CA . ASN A 1 95 ? 2.582 2.678 -13.044 1.00 96.50 95 ASN A CA 1
ATOM 713 C C . ASN A 1 95 ? 3.913 3.213 -13.588 1.00 96.50 95 ASN A C 1
ATOM 715 O O . ASN A 1 95 ? 4.123 3.183 -14.798 1.00 96.50 95 ASN A O 1
ATOM 719 N N . GLU A 1 96 ? 4.826 3.656 -12.720 1.00 96.25 96 GLU A N 1
ATOM 720 C CA . GLU A 1 96 ? 6.176 4.063 -13.123 1.00 96.25 96 GLU A CA 1
ATOM 721 C C . GLU A 1 96 ? 6.913 2.908 -13.822 1.00 96.25 96 GLU A C 1
ATOM 723 O O . GLU A 1 96 ? 7.470 3.102 -14.901 1.00 96.25 96 GLU A O 1
ATOM 728 N N . ALA A 1 97 ? 6.872 1.689 -13.267 1.00 94.94 97 ALA A N 1
ATOM 729 C CA . ALA A 1 97 ? 7.494 0.516 -13.888 1.00 94.94 97 ALA A CA 1
ATOM 730 C C . ALA A 1 97 ? 6.896 0.208 -15.273 1.00 94.94 97 ALA A C 1
ATOM 732 O O . ALA A 1 97 ? 7.635 -0.023 -16.232 1.00 94.94 97 ALA A O 1
ATOM 733 N N . LEU A 1 98 ? 5.565 0.242 -15.395 1.00 94.50 98 LEU A N 1
ATOM 734 C CA . LEU A 1 98 ? 4.860 0.022 -16.661 1.00 94.50 98 LEU A CA 1
ATOM 735 C C . LEU A 1 98 ? 5.234 1.073 -17.713 1.00 94.50 98 LEU A C 1
ATOM 737 O O . LEU A 1 98 ? 5.451 0.720 -18.870 1.00 94.50 98 LEU A O 1
ATOM 741 N N . GLN A 1 99 ? 5.364 2.342 -17.319 1.00 93.56 99 GLN A N 1
ATOM 742 C CA . GLN A 1 99 ? 5.813 3.409 -18.216 1.00 93.56 99 GLN A CA 1
ATOM 743 C C . GLN A 1 99 ? 7.245 3.177 -18.701 1.00 93.56 99 GLN A C 1
ATOM 745 O O . GLN A 1 99 ? 7.538 3.426 -19.866 1.00 93.56 99 GLN A O 1
ATOM 750 N N . VAL A 1 100 ? 8.143 2.688 -17.839 1.00 92.06 100 VAL A N 1
ATOM 751 C CA . VAL A 1 100 ? 9.519 2.367 -18.247 1.00 92.06 100 VAL A CA 1
ATOM 752 C C . VAL A 1 100 ? 9.535 1.231 -19.277 1.00 92.06 100 VAL A C 1
ATOM 754 O O . VAL A 1 100 ? 10.236 1.358 -20.275 1.00 92.06 100 VAL A O 1
ATOM 757 N N . TYR A 1 101 ? 8.728 0.180 -19.097 1.00 90.31 101 TYR A N 1
ATOM 758 C CA . TYR A 1 101 ? 8.588 -0.897 -20.091 1.00 90.31 101 TYR A CA 1
ATOM 759 C C . TYR A 1 101 ? 7.996 -0.421 -21.423 1.00 90.31 101 TYR A C 1
ATOM 761 O O . TYR A 1 101 ? 8.434 -0.844 -22.488 1.00 90.31 101 TYR A O 1
ATOM 769 N N . GLN A 1 102 ? 7.034 0.501 -21.387 1.00 89.25 102 GLN A N 1
ATOM 770 C CA . GLN A 1 102 ? 6.460 1.078 -22.606 1.00 89.25 102 GLN A CA 1
ATOM 771 C C . GLN A 1 102 ? 7.472 1.912 -23.403 1.00 89.25 102 GLN A C 1
ATOM 773 O O . GLN A 1 102 ? 7.337 2.023 -24.614 1.00 89.25 102 GLN A O 1
ATOM 778 N N . LYS A 1 103 ? 8.499 2.487 -22.758 1.00 87.31 103 LYS A N 1
ATOM 779 C CA . LYS A 1 103 ? 9.576 3.211 -23.461 1.00 87.31 103 LYS A CA 1
ATOM 780 C C . LYS A 1 103 ? 10.511 2.284 -24.241 1.00 87.31 103 LYS A C 1
ATOM 782 O O . LYS A 1 103 ? 11.242 2.777 -25.097 1.00 87.31 103 LYS A O 1
ATOM 787 N N . THR A 1 104 ? 10.556 0.997 -23.904 1.00 79.62 104 THR A N 1
ATOM 788 C CA . THR A 1 104 ? 11.448 0.020 -24.542 1.00 79.62 104 THR A CA 1
ATOM 789 C C . THR A 1 104 ? 10.744 -0.887 -25.545 1.00 79.62 104 THR A C 1
ATOM 791 O O . THR A 1 104 ? 11.384 -1.806 -26.040 1.00 79.62 104 THR A O 1
ATOM 794 N N . ASP A 1 105 ? 9.469 -0.623 -25.867 1.00 73.56 105 ASP A N 1
ATOM 795 C CA . ASP A 1 105 ? 8.607 -1.502 -26.677 1.00 73.56 105 ASP A CA 1
ATOM 796 C C . ASP A 1 105 ? 8.547 -2.952 -26.132 1.00 73.56 105 ASP A C 1
ATOM 798 O O . ASP A 1 105 ? 8.337 -3.913 -26.867 1.00 73.56 105 ASP A O 1
ATOM 802 N N . ASP A 1 106 ? 8.707 -3.107 -24.811 1.00 70.25 106 ASP A N 1
ATOM 803 C CA . ASP A 1 106 ? 8.748 -4.393 -24.097 1.00 70.25 106 ASP A CA 1
ATOM 804 C C . ASP A 1 106 ? 7.392 -4.759 -23.449 1.00 70.25 106 ASP A C 1
ATOM 806 O O . ASP A 1 106 ? 7.311 -5.491 -22.455 1.00 70.25 106 ASP A O 1
ATOM 810 N N . ASP A 1 107 ? 6.287 -4.259 -23.996 1.00 65.88 107 ASP A N 1
ATOM 811 C CA . ASP A 1 107 ? 4.928 -4.429 -23.458 1.00 65.88 107 ASP A CA 1
ATOM 812 C C . ASP A 1 107 ? 4.369 -5.863 -23.595 1.00 65.88 107 ASP A C 1
ATOM 814 O O . ASP A 1 107 ? 3.255 -6.167 -23.164 1.00 65.88 107 ASP A O 1
ATOM 818 N N . HIS A 1 108 ? 5.143 -6.784 -24.167 1.00 61.44 108 HIS A N 1
ATOM 819 C CA . HIS A 1 108 ? 4.811 -8.207 -24.282 1.00 61.44 108 HIS A CA 1
ATOM 820 C C . HIS A 1 108 ? 5.623 -9.101 -23.330 1.00 61.44 108 HIS A C 1
ATOM 822 O O . HIS A 1 108 ? 5.467 -10.325 -23.335 1.00 61.44 108 HIS A O 1
ATOM 828 N N . ILE A 1 109 ? 6.477 -8.516 -22.483 1.00 77.75 109 ILE A N 1
ATOM 829 C CA . ILE A 1 109 ? 7.268 -9.264 -21.502 1.00 77.75 109 ILE A CA 1
ATOM 830 C C . ILE A 1 109 ? 6.372 -9.745 -20.349 1.00 77.75 109 ILE A C 1
ATOM 832 O O . ILE A 1 109 ? 5.527 -9.014 -19.837 1.00 77.75 109 ILE A O 1
ATOM 836 N N . GLY A 1 110 ? 6.592 -10.976 -19.869 1.00 85.75 110 GLY A N 1
ATOM 837 C CA . GLY A 1 110 ? 5.805 -11.562 -18.772 1.00 85.75 110 GLY A CA 1
ATOM 838 C C . GLY A 1 110 ? 5.758 -10.702 -17.498 1.00 85.75 110 GLY A C 1
ATOM 839 O O . GLY A 1 110 ? 4.724 -10.652 -16.840 1.00 85.75 110 GLY A O 1
ATOM 840 N N . ARG A 1 111 ? 6.835 -9.963 -17.194 1.00 89.94 111 ARG A N 1
ATOM 841 C CA . ARG A 1 111 ? 6.899 -8.987 -16.087 1.00 89.94 111 ARG A CA 1
ATOM 842 C C . ARG A 1 111 ? 5.939 -7.814 -16.286 1.00 89.94 111 ARG A C 1
ATOM 844 O O . ARG A 1 111 ? 5.256 -7.425 -15.346 1.00 89.94 111 ARG A O 1
ATOM 851 N N . TYR A 1 112 ? 5.848 -7.286 -17.507 1.00 90.69 112 TYR A N 1
ATOM 852 C CA . TYR A 1 112 ? 4.912 -6.215 -17.847 1.00 90.69 112 TYR A CA 1
ATOM 853 C C . TYR A 1 112 ? 3.463 -6.667 -17.638 1.00 90.69 112 TYR A C 1
ATOM 855 O O . TYR A 1 112 ? 2.698 -6.009 -16.932 1.00 90.69 112 TYR A O 1
ATOM 863 N N . LEU A 1 113 ? 3.107 -7.838 -18.176 1.00 91.69 113 LEU A N 1
ATOM 864 C CA . LEU A 1 113 ? 1.771 -8.415 -18.009 1.00 91.69 113 LEU A CA 1
ATOM 865 C C . LEU A 1 113 ? 1.457 -8.718 -16.539 1.00 91.69 113 LEU A C 1
ATOM 867 O O . LEU A 1 113 ? 0.337 -8.471 -16.085 1.00 91.69 113 LEU A O 1
ATOM 871 N N . HIS A 1 114 ? 2.440 -9.210 -15.780 1.00 93.38 114 HIS A N 1
ATOM 872 C CA . HIS A 1 114 ? 2.278 -9.441 -14.350 1.00 93.38 114 HIS A CA 1
ATOM 873 C C . HIS A 1 114 ? 1.992 -8.132 -13.606 1.00 93.38 114 HIS A C 1
ATOM 875 O O . HIS A 1 114 ? 0.987 -8.055 -12.906 1.00 93.38 114 HIS A O 1
ATOM 881 N N . LEU A 1 115 ? 2.778 -7.075 -13.841 1.00 94.38 115 LEU A N 1
ATOM 882 C CA . LEU A 1 115 ? 2.557 -5.749 -13.253 1.00 94.38 115 LEU A CA 1
ATOM 883 C C . LEU A 1 115 ? 1.191 -5.157 -13.627 1.00 94.38 115 LEU A C 1
ATOM 885 O O . LEU A 1 115 ? 0.532 -4.566 -12.775 1.00 94.38 115 LEU A O 1
ATOM 889 N N . GLN A 1 116 ? 0.714 -5.351 -14.860 1.00 95.00 116 GLN A N 1
ATOM 890 C CA . GLN A 1 116 ? -0.641 -4.944 -15.249 1.00 95.00 116 GLN A CA 1
ATOM 891 C C . GLN A 1 116 ? -1.734 -5.735 -14.513 1.00 95.00 116 GLN A C 1
ATOM 893 O O . GLN A 1 116 ? -2.737 -5.155 -14.084 1.00 95.00 116 GLN A O 1
ATOM 898 N N . CYS A 1 117 ? -1.587 -7.061 -14.385 1.00 94.31 117 CYS A N 1
ATOM 899 C CA . CYS A 1 117 ? -2.534 -7.879 -13.621 1.00 94.31 117 CYS A CA 1
ATOM 900 C C . CYS A 1 117 ? -2.486 -7.466 -12.120 1.00 94.31 117 CYS A C 1
ATOM 902 O O . CYS A 1 117 ? -3.548 -7.271 -11.525 1.00 94.31 117 CYS A O 1
ATOM 904 N N . SER A 1 118 ? -1.308 -7.195 -11.543 1.00 95.19 118 SER A N 1
ATOM 905 C CA . SER A 1 118 ? -1.138 -6.684 -10.170 1.00 95.19 118 SER A CA 1
ATOM 906 C C . SER A 1 118 ? -1.770 -5.310 -9.947 1.00 95.19 118 SER A C 1
ATOM 908 O O . SER A 1 118 ? -2.498 -5.125 -8.974 1.00 95.19 118 SER A O 1
ATOM 910 N N . LEU A 1 119 ? -1.566 -4.358 -10.867 1.00 96.06 119 LEU A N 1
ATOM 911 C CA . LEU A 1 119 ? -2.169 -3.023 -10.793 1.00 96.06 119 LEU A CA 1
ATOM 912 C C . LEU A 1 119 ? -3.694 -3.113 -10.684 1.00 96.06 119 LEU A C 1
ATOM 914 O O . LEU A 1 119 ? -4.293 -2.498 -9.805 1.00 96.06 119 LEU A O 1
ATOM 918 N N . ARG A 1 120 ? -4.314 -3.932 -11.543 1.00 94.94 120 ARG A N 1
ATOM 919 C CA . ARG A 1 120 ? -5.767 -4.137 -11.545 1.00 94.94 120 ARG A CA 1
ATOM 920 C C . ARG A 1 120 ? -6.266 -4.787 -10.257 1.00 94.94 120 ARG A C 1
ATOM 922 O O . ARG A 1 120 ? -7.313 -4.386 -9.755 1.00 94.94 120 ARG A O 1
ATOM 929 N N . ARG A 1 121 ? -5.546 -5.779 -9.716 1.00 93.50 121 ARG A N 1
ATOM 930 C CA . ARG A 1 121 ? -5.902 -6.402 -8.427 1.00 93.50 121 ARG A CA 1
ATOM 931 C C . ARG A 1 121 ? -5.868 -5.383 -7.294 1.00 93.50 121 ARG A C 1
ATOM 933 O O . ARG A 1 121 ? -6.834 -5.297 -6.538 1.00 93.50 121 ARG A O 1
ATOM 940 N N . LEU A 1 122 ? -4.797 -4.597 -7.220 1.00 93.50 122 LEU A N 1
ATOM 941 C CA . LEU A 1 122 ? -4.604 -3.612 -6.163 1.00 93.50 122 LEU A CA 1
ATOM 942 C C . LEU A 1 122 ? -5.655 -2.496 -6.233 1.00 93.50 122 LEU A C 1
ATOM 944 O O . LEU A 1 122 ? -6.267 -2.175 -5.219 1.00 93.50 122 LEU A O 1
ATOM 948 N N . GLN A 1 123 ? -5.930 -1.969 -7.430 1.00 92.94 123 GLN A N 1
ATOM 949 C CA . GLN A 1 123 ? -6.988 -0.976 -7.652 1.00 92.94 123 GLN A CA 1
ATOM 950 C C . GLN A 1 123 ? -8.372 -1.520 -7.295 1.00 92.94 123 GLN A C 1
ATOM 952 O O . GLN A 1 123 ? -9.132 -0.853 -6.600 1.00 92.94 123 GLN A O 1
ATOM 957 N N . ARG A 1 124 ? -8.689 -2.757 -7.702 1.00 92.25 124 ARG A N 1
ATOM 958 C CA . ARG A 1 124 ? -9.976 -3.378 -7.372 1.00 92.25 124 ARG A CA 1
ATOM 959 C C . ARG A 1 124 ? -10.158 -3.516 -5.863 1.00 92.25 124 ARG A C 1
ATOM 961 O O . ARG A 1 124 ? -11.214 -3.169 -5.349 1.00 92.25 124 ARG A O 1
ATOM 968 N N . TRP A 1 125 ? -9.152 -4.024 -5.158 1.00 91.69 125 TRP A N 1
ATOM 969 C CA . TRP A 1 125 ? -9.219 -4.132 -3.702 1.00 91.69 125 TRP A CA 1
ATOM 970 C C . TRP A 1 125 ? -9.374 -2.756 -3.035 1.00 91.69 125 TRP A C 1
ATOM 972 O O . TRP A 1 125 ? -10.205 -2.584 -2.143 1.00 91.69 125 TRP A O 1
ATOM 982 N N . TRP A 1 126 ? -8.619 -1.766 -3.510 1.00 90.50 126 TRP A N 1
ATOM 983 C CA . TRP A 1 126 ? -8.668 -0.396 -3.013 1.00 90.50 126 TRP A CA 1
ATOM 984 C C . TRP A 1 126 ? -10.066 0.229 -3.144 1.00 90.50 126 TRP A C 1
ATOM 986 O O . TRP A 1 126 ? -10.631 0.723 -2.167 1.00 90.50 126 TRP A O 1
ATOM 996 N N . GLU A 1 127 ? -10.643 0.165 -4.343 1.00 89.25 127 GLU A N 1
ATOM 997 C CA . GLU A 1 127 ? -11.921 0.797 -4.680 1.00 89.25 127 GLU A CA 1
ATOM 998 C C . GLU A 1 127 ? -13.124 0.065 -4.086 1.00 89.25 127 GLU A C 1
ATOM 1000 O O . GLU A 1 127 ? -14.076 0.708 -3.645 1.00 89.25 127 GLU A O 1
ATOM 1005 N N . HIS A 1 128 ? -13.098 -1.269 -4.078 1.00 86.56 128 HIS A N 1
ATOM 1006 C CA . HIS A 1 128 ? -14.272 -2.065 -3.721 1.00 86.56 128 HIS A CA 1
ATOM 1007 C C . HIS A 1 128 ? -14.274 -2.569 -2.285 1.00 86.56 128 HIS A C 1
ATOM 1009 O O . HIS A 1 128 ? -15.354 -2.866 -1.779 1.00 86.56 128 HIS A O 1
ATOM 1015 N N . THR A 1 129 ? -13.113 -2.651 -1.634 1.00 84.50 129 THR A N 1
ATOM 1016 C CA . THR A 1 129 ? -13.043 -3.131 -0.254 1.00 84.50 129 THR A CA 1
ATOM 1017 C C . THR A 1 129 ? -12.537 -2.066 0.702 1.00 84.50 129 THR A C 1
ATOM 1019 O O . THR A 1 129 ? -13.244 -1.692 1.636 1.00 84.50 129 THR A O 1
ATOM 1022 N N . PHE A 1 130 ? -11.340 -1.527 0.462 1.00 86.81 130 PHE A N 1
ATOM 1023 C CA . PHE A 1 130 ? -10.682 -0.665 1.444 1.00 86.81 130 PHE A CA 1
ATOM 1024 C C . PHE A 1 130 ? -11.432 0.654 1.694 1.00 86.81 130 PHE A C 1
ATOM 1026 O O . PHE A 1 130 ? -11.679 1.036 2.841 1.00 86.81 130 PHE A O 1
ATOM 1033 N N . ILE A 1 131 ? -11.803 1.366 0.622 1.00 83.69 131 ILE A N 1
ATOM 1034 C CA . ILE A 1 131 ? -12.492 2.661 0.738 1.00 83.69 131 ILE A CA 1
ATOM 1035 C C . ILE A 1 131 ? -13.898 2.497 1.324 1.00 83.69 131 ILE A C 1
ATOM 1037 O O . ILE A 1 131 ? -14.348 3.363 2.077 1.00 83.69 131 ILE A O 1
ATOM 1041 N N . VAL A 1 132 ? -14.585 1.412 0.962 1.00 83.38 132 VAL A N 1
ATOM 1042 C CA . VAL A 1 132 ? -15.997 1.189 1.301 1.00 83.38 132 VAL A CA 1
ATOM 1043 C C . VAL A 1 132 ? -16.170 0.815 2.768 1.00 83.38 132 VAL A C 1
ATOM 1045 O O . VAL A 1 132 ? -17.143 1.246 3.384 1.00 83.38 132 VAL A O 1
ATOM 1048 N N . GLU A 1 133 ? -15.242 0.044 3.335 1.00 82.88 133 GLU A N 1
ATOM 1049 C CA . GLU A 1 133 ? -15.334 -0.370 4.731 1.00 82.88 133 GLU A CA 1
ATOM 1050 C C . GLU A 1 133 ? -15.021 0.799 5.669 1.00 82.88 133 GLU A C 1
ATOM 1052 O O . GLU A 1 133 ? -13.995 1.469 5.526 1.00 82.88 133 GLU A O 1
ATOM 1057 N N . THR A 1 134 ? -15.899 1.042 6.639 1.00 81.69 134 THR A N 1
ATOM 1058 C CA . THR A 1 134 ? -15.799 2.156 7.593 1.00 81.69 134 THR A CA 1
ATOM 1059 C C . THR A 1 134 ? -15.740 1.697 9.046 1.00 81.69 134 THR A C 1
ATOM 1061 O O . THR A 1 134 ? -15.610 2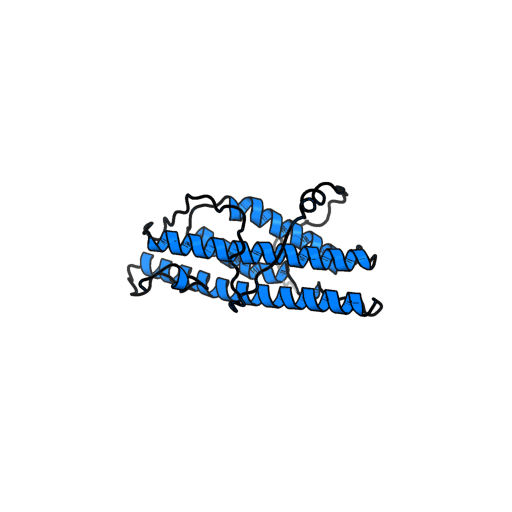.535 9.939 1.00 81.69 134 THR A O 1
ATOM 1064 N N . GLN A 1 135 ? -15.802 0.388 9.300 1.00 86.56 135 GLN A N 1
ATOM 1065 C CA . GLN A 1 135 ? -15.757 -0.188 10.639 1.00 86.56 135 GLN A CA 1
ATOM 1066 C C . GLN A 1 135 ? -14.466 -0.985 10.852 1.00 86.56 135 GLN A C 1
ATOM 1068 O O . GLN A 1 135 ? -14.120 -1.872 10.075 1.00 86.56 135 GLN A O 1
ATOM 1073 N N . MET A 1 136 ? -13.763 -0.704 11.947 1.00 85.31 136 MET A N 1
ATOM 1074 C CA . MET A 1 136 ? -12.628 -1.493 12.408 1.00 85.31 136 MET A CA 1
ATOM 1075 C C . MET A 1 136 ? -13.119 -2.688 13.211 1.00 85.31 136 MET A C 1
ATOM 1077 O O . MET A 1 136 ? -13.184 -2.652 14.442 1.00 85.31 136 MET A O 1
ATOM 1081 N N . THR A 1 137 ? -13.469 -3.741 12.487 1.00 89.31 137 THR A N 1
ATOM 1082 C CA . THR A 1 137 ? -13.716 -5.063 13.057 1.00 89.31 137 THR A CA 1
ATOM 1083 C C . THR A 1 137 ? -12.436 -5.901 13.066 1.00 89.31 137 THR A C 1
ATOM 1085 O O . THR A 1 137 ? -11.444 -5.596 12.392 1.00 89.31 137 THR A O 1
ATOM 1088 N N . LYS A 1 138 ? -12.453 -7.005 13.806 1.00 89.06 138 LYS A N 1
ATOM 1089 C CA . LYS A 1 138 ? -11.421 -8.042 13.774 1.00 89.06 138 LYS A CA 1
ATOM 1090 C C . LYS A 1 138 ? -11.250 -8.618 12.371 1.00 89.06 138 LYS A C 1
ATOM 1092 O O . LYS A 1 138 ? -10.126 -8.848 11.926 1.00 89.06 138 LYS A O 1
ATOM 1097 N N . GLU A 1 139 ? -12.353 -8.830 11.657 1.00 89.94 139 GLU A N 1
ATOM 1098 C CA . GLU A 1 139 ? -12.359 -9.2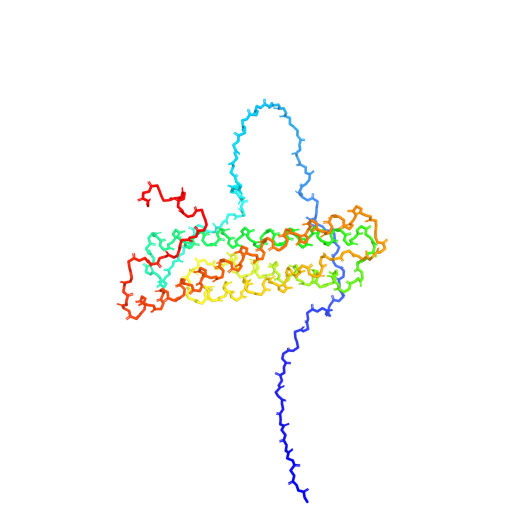92 10.269 1.00 89.94 139 GLU A CA 1
ATOM 1099 C C . GLU A 1 139 ? -11.688 -8.279 9.345 1.00 89.94 139 GLU A C 1
ATOM 1101 O O . GLU A 1 139 ? -10.857 -8.675 8.530 1.00 89.94 139 GLU A O 1
ATOM 1106 N N . TYR A 1 140 ? -11.973 -6.985 9.520 1.00 90.06 140 TYR A N 1
ATOM 1107 C CA . TYR A 1 140 ? -11.303 -5.931 8.766 1.00 90.06 140 TYR A CA 1
ATOM 1108 C C . TYR A 1 140 ? -9.788 -5.965 8.995 1.00 90.06 140 TYR A C 1
ATOM 1110 O O . TYR A 1 140 ? -9.018 -5.963 8.037 1.00 90.06 140 TYR A O 1
ATOM 1118 N N . LEU A 1 141 ? -9.340 -6.049 10.252 1.00 91.56 141 LEU A N 1
ATOM 1119 C CA . LEU A 1 141 ? -7.911 -6.114 10.576 1.00 91.56 141 LEU A CA 1
ATOM 1120 C C . LEU A 1 141 ? -7.231 -7.342 9.949 1.00 91.56 141 LEU A C 1
ATOM 1122 O O . LEU A 1 141 ? -6.151 -7.208 9.377 1.00 91.56 141 LEU A O 1
ATOM 1126 N N . ARG A 1 142 ? -7.878 -8.513 9.979 1.00 93.25 142 ARG A N 1
ATOM 1127 C CA . ARG A 1 142 ? -7.384 -9.725 9.297 1.00 93.25 142 ARG A CA 1
ATOM 1128 C C . ARG A 1 142 ? -7.316 -9.559 7.784 1.00 93.25 142 ARG A C 1
ATOM 1130 O O . ARG A 1 142 ? -6.379 -10.043 7.153 1.00 93.25 142 ARG A O 1
ATOM 1137 N N . GLU A 1 143 ? -8.297 -8.889 7.189 1.00 92.38 143 GLU A N 1
ATOM 1138 C CA . GLU A 1 143 ? -8.262 -8.609 5.759 1.00 92.38 143 GLU A CA 1
ATOM 1139 C C . GLU A 1 143 ? -7.095 -7.679 5.407 1.00 92.38 143 GLU A C 1
ATOM 1141 O O . GLU A 1 143 ? -6.355 -7.951 4.460 1.00 92.38 143 GLU A O 1
ATOM 1146 N N . MET A 1 144 ? -6.886 -6.619 6.193 1.00 92.25 144 MET A N 1
ATOM 1147 C CA . MET A 1 144 ? -5.765 -5.697 6.005 1.00 92.25 144 MET A CA 1
ATOM 1148 C C . MET A 1 144 ? -4.420 -6.405 6.156 1.00 92.25 144 MET A C 1
ATOM 1150 O O . MET A 1 144 ? -3.536 -6.213 5.322 1.00 92.25 144 MET A O 1
ATOM 1154 N N . GLU A 1 145 ? -4.273 -7.250 7.178 1.00 94.31 145 GLU A N 1
ATOM 1155 C CA . GLU A 1 145 ? -3.097 -8.101 7.371 1.00 94.31 145 GLU A CA 1
ATOM 1156 C C . GLU A 1 145 ? -2.830 -8.949 6.120 1.00 94.31 145 GLU A C 1
ATOM 1158 O O . GLU A 1 145 ? -1.749 -8.867 5.531 1.00 94.31 145 GLU A O 1
ATOM 1163 N N . GLY A 1 146 ? -3.834 -9.709 5.671 1.00 93.25 146 GLY A N 1
ATOM 1164 C CA . GLY A 1 146 ? -3.719 -10.572 4.500 1.00 93.25 146 GLY A CA 1
ATOM 1165 C C . GLY A 1 146 ? -3.325 -9.796 3.245 1.00 93.25 146 GLY A C 1
ATOM 1166 O O . GLY A 1 146 ? -2.423 -10.208 2.515 1.00 93.25 146 GLY A O 1
ATOM 1167 N N . LYS A 1 147 ? -3.936 -8.631 3.016 1.00 93.38 147 LYS A N 1
ATOM 1168 C CA . LYS A 1 147 ? -3.666 -7.808 1.831 1.00 93.38 147 LYS A CA 1
ATOM 1169 C C . LYS A 1 147 ? -2.292 -7.159 1.854 1.00 93.38 147 LYS A C 1
ATOM 1171 O O . LYS A 1 147 ? -1.603 -7.171 0.837 1.00 93.38 147 LYS A O 1
ATOM 1176 N N . LEU A 1 148 ? -1.842 -6.667 3.004 1.00 93.50 148 LEU A N 1
ATOM 1177 C CA . LEU A 1 148 ? -0.486 -6.138 3.147 1.00 93.50 148 LEU A CA 1
ATOM 1178 C C . LEU A 1 148 ? 0.580 -7.238 3.007 1.00 93.50 148 LEU A C 1
ATOM 1180 O O . LEU A 1 148 ? 1.639 -6.985 2.437 1.00 93.50 148 LEU A O 1
ATOM 1184 N N . MET A 1 149 ? 0.305 -8.468 3.456 1.00 92.19 149 MET A N 1
ATOM 1185 C CA . MET A 1 149 ? 1.187 -9.617 3.205 1.00 92.19 149 MET A CA 1
ATOM 1186 C C . MET A 1 149 ? 1.226 -10.006 1.720 1.00 92.19 149 MET A C 1
ATOM 1188 O O . MET A 1 149 ? 2.284 -10.355 1.190 1.00 92.19 149 MET A O 1
ATOM 1192 N N . GLU A 1 150 ? 0.087 -9.935 1.028 1.00 93.81 150 GLU A N 1
ATOM 1193 C CA . GLU A 1 150 ? -0.010 -10.196 -0.412 1.00 93.81 150 GLU A CA 1
ATOM 1194 C C . GLU A 1 150 ? 0.618 -9.101 -1.275 1.00 93.81 150 GLU A C 1
ATOM 1196 O O . GLU A 1 150 ? 1.032 -9.396 -2.397 1.00 93.81 150 GLU A O 1
ATOM 1201 N N . LEU A 1 151 ? 0.791 -7.885 -0.747 1.00 93.19 151 LEU A N 1
ATOM 1202 C CA . LEU A 1 151 ? 1.400 -6.766 -1.469 1.00 93.19 151 LEU A CA 1
ATOM 1203 C C . LEU A 1 151 ? 2.785 -7.111 -2.035 1.00 93.19 151 LEU A C 1
ATOM 1205 O O . LEU A 1 151 ? 3.152 -6.621 -3.097 1.00 93.19 151 LEU A O 1
ATOM 1209 N N . GLY A 1 152 ? 3.542 -8.002 -1.384 1.00 90.56 152 GLY A N 1
ATOM 1210 C CA . GLY A 1 152 ? 4.822 -8.500 -1.903 1.00 90.56 152 GLY A CA 1
ATOM 1211 C C . GLY A 1 152 ? 4.719 -9.247 -3.239 1.00 90.56 152 GLY A C 1
ATOM 1212 O O . GLY A 1 152 ? 5.696 -9.289 -3.984 1.00 90.56 152 GLY A O 1
ATOM 1213 N N . LYS A 1 153 ? 3.551 -9.821 -3.549 1.00 91.81 153 LYS A N 1
ATOM 1214 C CA . LYS A 1 153 ? 3.247 -10.452 -4.841 1.00 91.81 153 LYS A CA 1
ATOM 1215 C C . LYS A 1 153 ? 2.810 -9.414 -5.873 1.00 91.81 153 LYS A C 1
ATOM 1217 O O . LYS A 1 153 ? 3.197 -9.516 -7.030 1.00 91.81 153 LYS A O 1
ATOM 1222 N N . ASP A 1 154 ? 2.013 -8.428 -5.464 1.00 93.12 154 ASP A N 1
ATOM 1223 C CA . ASP A 1 154 ? 1.523 -7.384 -6.371 1.00 93.12 154 ASP A CA 1
ATOM 1224 C C . ASP A 1 154 ? 2.619 -6.373 -6.752 1.00 93.12 154 ASP A C 1
ATOM 1226 O O . ASP A 1 154 ? 2.672 -5.905 -7.889 1.00 93.12 154 ASP A O 1
ATOM 1230 N N . LEU A 1 155 ? 3.526 -6.074 -5.823 1.00 95.50 155 LEU A N 1
ATOM 1231 C CA . LEU A 1 155 ? 4.627 -5.121 -5.968 1.00 95.50 155 LEU A CA 1
ATOM 1232 C C . LEU A 1 155 ? 5.992 -5.833 -5.977 1.00 95.50 155 LEU A C 1
ATOM 1234 O O . LEU A 1 155 ? 6.938 -5.379 -5.332 1.00 95.50 155 LEU A O 1
ATOM 1238 N N . ASP A 1 156 ? 6.110 -6.969 -6.672 1.00 94.62 156 ASP A N 1
ATOM 1239 C CA . ASP A 1 156 ? 7.343 -7.763 -6.666 1.00 94.62 156 ASP A CA 1
ATOM 1240 C C . ASP A 1 156 ? 8.512 -6.995 -7.326 1.00 94.62 156 ASP A C 1
ATOM 1242 O O . ASP A 1 156 ? 8.499 -6.731 -8.534 1.00 94.62 156 ASP A O 1
ATOM 1246 N N . PRO A 1 157 ? 9.596 -6.675 -6.587 1.00 94.75 157 PRO A N 1
ATOM 1247 C CA . PRO A 1 157 ? 10.750 -5.972 -7.145 1.00 94.75 157 PRO A CA 1
ATOM 1248 C C . PRO A 1 157 ? 11.467 -6.739 -8.271 1.00 94.75 157 PRO A C 1
ATOM 1250 O O . PRO A 1 157 ? 12.310 -6.162 -8.964 1.00 94.75 157 PRO A O 1
ATOM 1253 N N . ARG A 1 158 ? 11.210 -8.043 -8.431 1.00 92.12 158 ARG A N 1
ATOM 1254 C CA . ARG A 1 158 ? 11.757 -8.871 -9.519 1.00 92.12 158 ARG A CA 1
ATOM 1255 C C . ARG A 1 158 ? 11.113 -8.568 -10.867 1.00 92.12 158 ARG A C 1
ATOM 1257 O O . ARG A 1 158 ? 11.770 -8.763 -11.888 1.00 92.12 158 ARG A O 1
ATOM 1264 N N . ASP A 1 159 ? 9.900 -8.028 -10.864 1.00 92.19 159 ASP A N 1
ATOM 1265 C CA . ASP A 1 159 ? 9.237 -7.566 -12.082 1.00 92.19 159 ASP A CA 1
ATOM 1266 C C . ASP A 1 159 ? 9.709 -6.180 -12.513 1.00 92.19 159 ASP A C 1
ATOM 1268 O O . ASP A 1 159 ? 9.397 -5.731 -13.604 1.00 92.19 159 ASP A O 1
ATOM 1272 N N . MET A 1 160 ? 10.514 -5.511 -11.686 1.00 93.31 160 MET A N 1
ATOM 1273 C CA . MET A 1 160 ? 11.100 -4.200 -11.965 1.00 93.31 160 MET A CA 1
ATOM 1274 C C . MET A 1 160 ? 12.576 -4.362 -12.334 1.00 93.31 160 MET A C 1
ATOM 1276 O O . MET A 1 160 ? 13.485 -3.826 -11.690 1.00 93.31 160 MET A O 1
ATOM 1280 N N . ILE A 1 161 ? 12.834 -5.193 -13.343 1.00 89.06 161 ILE A N 1
ATOM 1281 C CA . ILE A 1 161 ? 14.173 -5.468 -13.865 1.00 89.06 161 ILE A CA 1
ATOM 1282 C C . ILE A 1 161 ? 14.174 -5.168 -15.357 1.00 89.06 161 ILE A C 1
ATOM 1284 O O . ILE A 1 161 ? 13.422 -5.770 -16.123 1.00 89.06 161 ILE A O 1
ATOM 1288 N N . ALA A 1 162 ? 15.045 -4.238 -15.739 1.00 83.50 162 ALA A N 1
ATOM 1289 C CA . ALA A 1 162 ? 15.302 -3.899 -17.127 1.00 83.50 162 ALA A CA 1
ATOM 1290 C C . ALA A 1 162 ? 16.035 -5.056 -17.819 1.00 83.50 162 ALA A C 1
ATOM 1292 O O . ALA A 1 162 ? 16.899 -5.693 -17.205 1.00 83.50 162 ALA A O 1
ATOM 1293 N N . GLU A 1 163 ? 15.707 -5.304 -19.084 1.00 80.62 163 GLU A N 1
ATOM 1294 C CA . GLU A 1 163 ? 16.397 -6.310 -19.887 1.00 80.62 163 GLU A CA 1
ATOM 1295 C C . GLU A 1 163 ? 17.864 -5.913 -20.150 1.00 80.62 163 GLU A C 1
ATOM 1297 O O . GLU A 1 163 ? 18.206 -4.729 -20.099 1.00 80.62 163 GLU A O 1
ATOM 1302 N N . PRO A 1 164 ? 18.771 -6.875 -20.405 1.00 76.56 164 PRO A N 1
ATOM 1303 C CA . PRO A 1 164 ? 20.205 -6.601 -20.527 1.00 76.56 164 PRO A CA 1
ATOM 1304 C C . PRO A 1 164 ? 20.588 -5.607 -21.633 1.00 76.56 164 PRO A C 1
ATOM 1306 O O . PRO A 1 164 ? 21.617 -4.944 -21.518 1.00 76.56 164 PRO A O 1
ATOM 1309 N N . GLU A 1 165 ? 19.783 -5.512 -22.693 1.00 81.69 165 GLU A N 1
ATOM 1310 C CA . GLU A 1 165 ? 20.101 -4.752 -23.910 1.00 81.69 165 GLU A CA 1
ATOM 1311 C C . GLU A 1 165 ? 19.513 -3.327 -23.923 1.00 81.69 165 GLU A C 1
ATOM 1313 O O . GLU A 1 165 ? 19.734 -2.575 -24.872 1.00 81.69 165 GLU A O 1
ATOM 1318 N N . VAL A 1 166 ? 18.799 -2.914 -22.868 1.00 84.00 166 VAL A N 1
ATOM 1319 C CA . VAL A 1 166 ? 18.177 -1.581 -22.815 1.00 84.00 166 VAL A CA 1
ATOM 1320 C C . VAL A 1 166 ? 19.205 -0.471 -22.541 1.00 84.00 166 VAL A C 1
ATOM 1322 O O . VAL A 1 166 ? 20.233 -0.706 -21.893 1.00 84.00 166 VAL A O 1
ATOM 1325 N N . PRO A 1 167 ? 18.932 0.784 -22.952 1.00 87.31 167 PRO A N 1
ATOM 1326 C CA . PRO A 1 167 ? 19.807 1.912 -22.652 1.00 87.31 167 PRO A CA 1
ATOM 1327 C C . PRO A 1 167 ? 20.095 2.065 -21.150 1.00 87.31 167 PRO A C 1
ATOM 1329 O O . PRO A 1 167 ? 19.222 1.881 -20.301 1.00 87.31 167 PRO A O 1
ATOM 1332 N N . VAL A 1 168 ? 21.310 2.511 -20.809 1.00 88.12 168 VAL A N 1
ATOM 1333 C CA . VAL A 1 168 ? 21.750 2.708 -19.410 1.00 88.12 168 VAL A CA 1
ATOM 1334 C C . VAL A 1 168 ? 20.789 3.597 -18.612 1.00 88.12 168 VAL A C 1
ATOM 1336 O O . VAL A 1 168 ? 20.564 3.350 -17.428 1.00 88.12 168 VAL A O 1
ATOM 1339 N N . VAL A 1 169 ? 20.204 4.611 -19.257 1.00 89.25 169 VAL A N 1
ATOM 1340 C CA . VAL A 1 169 ? 19.223 5.516 -18.641 1.00 89.25 169 VAL A CA 1
ATOM 1341 C C . VAL A 1 169 ? 17.977 4.749 -18.188 1.00 89.25 169 VAL A C 1
ATOM 1343 O O . VAL A 1 169 ? 17.595 4.860 -17.029 1.00 89.25 169 VAL A O 1
ATOM 1346 N N . VAL A 1 170 ? 17.420 3.890 -19.045 1.00 89.12 170 VAL A N 1
ATOM 1347 C CA . VAL A 1 170 ? 16.264 3.035 -18.723 1.00 89.12 170 VAL A CA 1
ATOM 1348 C C . VAL A 1 170 ? 16.604 2.056 -17.599 1.00 89.12 170 VAL A C 1
ATOM 1350 O O . VAL A 1 170 ? 15.845 1.902 -16.644 1.00 89.12 170 VAL A O 1
ATOM 1353 N N . SER A 1 171 ? 17.782 1.428 -17.662 1.00 90.38 171 SER A N 1
ATOM 1354 C CA . SER A 1 171 ? 18.243 0.520 -16.604 1.00 90.38 171 SER A CA 1
ATOM 1355 C C . SER A 1 171 ? 18.360 1.224 -15.245 1.00 90.38 171 SER A C 1
ATOM 1357 O O . SER A 1 171 ? 18.053 0.641 -14.200 1.00 90.38 171 SER A O 1
ATOM 1359 N N . LYS A 1 172 ? 18.792 2.492 -15.246 1.00 93.12 172 LYS A N 1
ATOM 1360 C CA . LYS A 1 172 ? 18.859 3.327 -14.045 1.00 93.12 172 LYS A CA 1
ATOM 1361 C C . LYS A 1 172 ? 17.460 3.673 -13.526 1.00 93.12 172 LYS A C 1
ATOM 1363 O O . LYS A 1 172 ? 17.224 3.455 -12.342 1.00 93.12 172 LYS A O 1
ATOM 1368 N N . GLU A 1 173 ? 16.550 4.123 -14.390 1.00 94.38 173 GLU A N 1
ATOM 1369 C CA . GLU A 1 173 ? 15.153 4.411 -14.022 1.00 94.38 173 GLU A CA 1
ATOM 1370 C C . GLU A 1 173 ? 14.497 3.186 -13.370 1.00 94.38 173 GLU A C 1
ATOM 1372 O O . GLU A 1 173 ? 14.014 3.258 -12.242 1.00 94.38 173 GLU A O 1
ATOM 1377 N N . MET A 1 174 ? 14.588 2.013 -14.004 1.00 94.00 174 MET A N 1
ATOM 1378 C CA . MET A 1 174 ? 14.001 0.784 -13.463 1.00 94.00 174 MET A CA 1
ATOM 1379 C C . MET A 1 174 ? 14.613 0.385 -12.108 1.00 94.00 174 MET A C 1
ATOM 1381 O O . MET A 1 174 ? 13.932 -0.121 -11.214 1.00 94.00 174 MET A O 1
ATOM 1385 N N . ARG A 1 175 ? 15.911 0.645 -11.907 1.00 95.06 175 ARG A N 1
ATOM 1386 C CA . ARG A 1 175 ? 16.578 0.409 -10.618 1.00 95.06 175 ARG A CA 1
ATOM 1387 C C . ARG A 1 175 ? 16.036 1.316 -9.515 1.00 95.06 175 ARG A C 1
ATOM 1389 O O . ARG A 1 175 ? 15.931 0.846 -8.382 1.00 95.06 175 ARG A O 1
ATOM 1396 N N . GLU A 1 176 ? 15.733 2.571 -9.829 1.00 96.56 176 GLU A N 1
ATOM 1397 C CA . GLU A 1 176 ? 15.142 3.532 -8.895 1.00 96.56 176 GLU A CA 1
ATOM 1398 C C . GLU A 1 176 ? 13.716 3.115 -8.523 1.00 96.56 176 GLU A C 1
ATOM 1400 O O . GLU A 1 176 ? 13.410 3.010 -7.336 1.00 96.56 176 GLU A O 1
ATOM 1405 N N . VAL A 1 177 ? 12.889 2.745 -9.506 1.00 96.88 177 VAL A N 1
ATOM 1406 C CA . VAL A 1 177 ? 11.530 2.217 -9.271 1.00 96.88 177 VAL A CA 1
ATOM 1407 C C . VAL A 1 177 ? 11.572 0.978 -8.370 1.00 96.88 177 VAL A C 1
ATOM 1409 O O . VAL A 1 177 ? 10.873 0.897 -7.359 1.00 96.88 177 VAL A O 1
ATOM 1412 N N . ARG A 1 178 ? 12.490 0.046 -8.647 1.00 96.44 178 ARG A N 1
ATOM 1413 C CA . ARG A 1 178 ? 12.706 -1.145 -7.813 1.00 96.44 178 ARG A CA 1
ATOM 1414 C C . ARG A 1 178 ? 13.142 -0.812 -6.383 1.00 96.44 178 ARG A C 1
ATOM 1416 O O . ARG A 1 178 ? 12.831 -1.558 -5.454 1.00 96.44 178 ARG A O 1
ATOM 1423 N N . ALA A 1 179 ? 13.916 0.256 -6.189 1.00 97.38 179 ALA A N 1
ATOM 1424 C CA . ALA A 1 179 ? 14.315 0.698 -4.856 1.00 97.38 179 ALA A CA 1
ATOM 1425 C C . ALA A 1 179 ? 13.105 1.227 -4.071 1.00 97.38 179 ALA A C 1
ATOM 1427 O O . ALA A 1 179 ? 12.907 0.780 -2.940 1.00 97.38 179 ALA A O 1
ATOM 1428 N N . LYS A 1 180 ? 12.260 2.056 -4.704 1.00 97.94 180 LYS A N 1
ATOM 1429 C CA . LYS A 1 180 ? 10.993 2.538 -4.126 1.00 97.94 180 LYS A CA 1
ATOM 1430 C C . LYS A 1 180 ? 10.076 1.378 -3.727 1.00 97.94 180 LYS A C 1
ATOM 1432 O O . LYS A 1 180 ? 9.547 1.362 -2.622 1.00 97.94 180 LYS A O 1
ATOM 1437 N N . ALA A 1 181 ? 9.942 0.359 -4.583 1.00 97.38 181 ALA A N 1
ATOM 1438 C CA . ALA A 1 181 ? 9.140 -0.829 -4.276 1.00 97.38 181 ALA A CA 1
ATOM 1439 C C . ALA A 1 181 ? 9.606 -1.531 -2.994 1.00 97.38 181 ALA A C 1
ATOM 1441 O O . ALA A 1 181 ? 8.805 -1.853 -2.122 1.00 97.38 181 ALA A O 1
ATOM 1442 N N . ARG A 1 182 ? 10.920 -1.736 -2.843 1.00 97.50 182 ARG A N 1
ATOM 1443 C CA . ARG A 1 182 ? 11.489 -2.380 -1.647 1.00 97.50 182 ARG A CA 1
ATOM 1444 C C . ARG A 1 182 ? 11.270 -1.568 -0.380 1.00 97.50 182 ARG A C 1
ATOM 1446 O O . ARG A 1 182 ? 11.115 -2.158 0.681 1.00 97.50 182 ARG A O 1
ATOM 1453 N N . GLU A 1 183 ? 11.325 -0.248 -0.479 1.00 96.81 183 GLU A N 1
ATOM 1454 C CA . GLU A 1 183 ? 11.056 0.648 0.641 1.00 96.81 183 GLU A CA 1
ATOM 1455 C C . GLU A 1 183 ? 9.604 0.513 1.103 1.00 96.81 183 GLU A C 1
ATOM 1457 O O . GLU A 1 183 ? 9.369 0.133 2.249 1.00 96.81 183 GLU A O 1
ATOM 1462 N N . VAL A 1 184 ? 8.650 0.653 0.179 1.00 96.75 184 VAL A N 1
ATOM 1463 C CA . VAL A 1 184 ? 7.219 0.510 0.481 1.00 96.75 184 VAL A CA 1
ATOM 1464 C C . VAL A 1 184 ? 6.882 -0.882 1.025 1.00 96.75 184 VAL A C 1
ATOM 1466 O O . VAL A 1 184 ? 6.098 -0.998 1.961 1.00 96.75 184 VAL A O 1
ATOM 1469 N N . LEU A 1 185 ? 7.510 -1.949 0.515 1.00 96.25 185 LEU A N 1
ATOM 1470 C CA . LEU A 1 185 ? 7.315 -3.304 1.048 1.00 96.25 185 LEU A CA 1
ATOM 1471 C C . LEU A 1 185 ? 7.832 -3.477 2.481 1.00 96.25 185 LEU A C 1
ATOM 1473 O O . LEU A 1 185 ? 7.234 -4.222 3.255 1.00 96.25 185 LEU A O 1
ATOM 1477 N N . ARG A 1 186 ? 8.931 -2.810 2.857 1.00 95.56 186 ARG A N 1
ATOM 1478 C CA . ARG A 1 186 ? 9.417 -2.835 4.248 1.00 95.56 186 ARG A CA 1
ATOM 1479 C C . ARG A 1 186 ? 8.458 -2.107 5.175 1.00 95.56 186 ARG A C 1
ATOM 1481 O O . ARG A 1 186 ? 8.186 -2.608 6.261 1.00 95.56 186 ARG A O 1
ATOM 1488 N N . GLU A 1 187 ? 7.944 -0.960 4.741 1.00 94.25 187 GLU A N 1
ATOM 1489 C CA . GLU A 1 187 ? 6.924 -0.227 5.491 1.00 94.25 187 GLU A CA 1
ATOM 1490 C C . GLU A 1 187 ? 5.657 -1.072 5.662 1.00 94.25 187 GLU A C 1
ATOM 1492 O O . GLU A 1 187 ? 5.172 -1.224 6.778 1.00 94.25 187 GLU A O 1
ATOM 1497 N N . ALA A 1 188 ? 5.168 -1.705 4.592 1.00 94.56 188 ALA A N 1
ATOM 1498 C CA . ALA A 1 188 ? 4.012 -2.595 4.655 1.00 94.56 188 ALA A CA 1
ATOM 1499 C C . ALA A 1 188 ? 4.228 -3.760 5.631 1.00 94.56 188 ALA A C 1
ATOM 1501 O O . ALA A 1 188 ? 3.361 -4.025 6.458 1.00 94.56 188 ALA A O 1
ATOM 1502 N N . ALA A 1 189 ? 5.397 -4.408 5.598 1.00 94.50 189 ALA A N 1
ATOM 1503 C CA . ALA A 1 189 ? 5.732 -5.483 6.532 1.00 94.50 189 ALA A CA 1
ATOM 1504 C C . ALA A 1 189 ? 5.763 -5.009 7.996 1.00 94.50 189 ALA A C 1
ATOM 1506 O O . ALA A 1 189 ? 5.342 -5.740 8.890 1.00 94.50 189 ALA A O 1
ATOM 1507 N N . TYR A 1 190 ? 6.229 -3.783 8.246 1.00 94.31 190 TYR A N 1
ATOM 1508 C CA . TYR A 1 190 ? 6.172 -3.186 9.578 1.00 94.31 190 TYR A CA 1
ATOM 1509 C C . TYR A 1 190 ? 4.722 -2.964 10.037 1.00 94.31 190 TYR A C 1
ATOM 1511 O O . TYR A 1 190 ? 4.370 -3.352 11.149 1.00 94.31 190 TYR A O 1
ATOM 1519 N N . ILE A 1 191 ? 3.857 -2.435 9.164 1.00 94.38 191 ILE A N 1
ATOM 1520 C CA . ILE A 1 191 ? 2.431 -2.248 9.474 1.0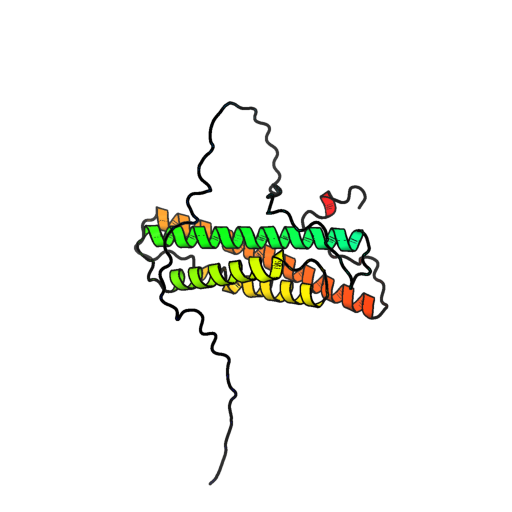0 94.38 191 ILE A CA 1
ATOM 1521 C C . ILE A 1 191 ? 1.709 -3.581 9.691 1.00 94.38 191 ILE A C 1
ATOM 1523 O O . ILE A 1 191 ? 0.890 -3.663 10.601 1.00 94.38 191 ILE A O 1
ATOM 1527 N N . VAL A 1 192 ? 2.041 -4.640 8.942 1.00 94.81 192 VAL A N 1
ATOM 1528 C CA . VAL A 1 192 ? 1.528 -6.001 9.205 1.00 94.81 192 VAL A CA 1
ATOM 1529 C C . VAL A 1 192 ? 1.810 -6.417 10.646 1.00 94.81 192 VAL A C 1
ATOM 1531 O O . VAL A 1 192 ? 0.900 -6.883 11.324 1.00 94.81 192 VAL A O 1
ATOM 1534 N N . GLY A 1 193 ? 3.034 -6.195 11.135 1.00 92.38 193 GLY A N 1
ATOM 1535 C CA . GLY A 1 193 ? 3.391 -6.497 12.523 1.00 92.38 193 GLY A CA 1
ATOM 1536 C C . GLY A 1 193 ? 2.524 -5.743 13.537 1.00 92.38 193 GLY A C 1
ATOM 1537 O O . GLY A 1 193 ? 2.057 -6.338 14.504 1.00 92.38 193 GLY A O 1
ATOM 1538 N N . LEU A 1 194 ? 2.234 -4.463 13.284 1.00 93.25 194 LEU A N 1
ATOM 1539 C CA . LEU A 1 194 ? 1.361 -3.662 14.152 1.00 93.25 194 LEU A CA 1
ATOM 1540 C C . LEU A 1 194 ? -0.105 -4.115 14.094 1.00 93.25 194 LEU A C 1
ATOM 1542 O O . LEU A 1 194 ? -0.788 -4.113 15.114 1.00 93.25 194 LEU A O 1
ATOM 1546 N N . VAL A 1 195 ? -0.598 -4.529 12.924 1.00 93.88 195 VAL A N 1
ATOM 1547 C CA . VAL A 1 195 ? -1.953 -5.086 12.777 1.00 93.88 195 VAL A CA 1
ATOM 1548 C C . VAL A 1 195 ? -2.072 -6.425 13.507 1.00 93.88 195 VAL A C 1
ATOM 1550 O O . VAL A 1 195 ? -3.057 -6.648 14.208 1.00 93.88 195 VAL A O 1
ATOM 1553 N N . GLN A 1 196 ? -1.062 -7.290 13.403 1.00 93.94 196 GLN A N 1
ATOM 1554 C CA . GLN A 1 196 ? -0.991 -8.546 14.154 1.00 93.94 196 GLN A CA 1
ATOM 1555 C C . GLN A 1 196 ? -0.990 -8.299 15.663 1.00 93.94 196 GLN A C 1
ATOM 1557 O O . GLN A 1 196 ? -1.727 -8.952 16.398 1.00 93.94 196 GLN A O 1
ATOM 1562 N N . GLU A 1 197 ? -0.207 -7.327 16.125 1.00 92.06 197 GLU A N 1
ATOM 1563 C CA . GLU A 1 197 ? -0.185 -6.935 17.531 1.00 92.06 197 GLU A CA 1
ATOM 1564 C C . GLU A 1 197 ? -1.549 -6.403 17.996 1.00 92.06 197 GLU A C 1
ATOM 1566 O O . GLU A 1 197 ? -2.034 -6.795 19.056 1.00 92.06 197 GLU A O 1
ATOM 1571 N N . ALA A 1 198 ? -2.215 -5.577 17.185 1.00 90.75 198 ALA A N 1
ATOM 1572 C CA . ALA A 1 198 ? -3.565 -5.103 17.478 1.00 90.75 198 ALA A CA 1
ATOM 1573 C C . ALA A 1 198 ? -4.573 -6.262 17.559 1.00 90.75 198 ALA A C 1
ATOM 1575 O O . ALA A 1 198 ? -5.386 -6.302 18.478 1.00 90.75 198 ALA A O 1
ATOM 1576 N N . LEU A 1 199 ? -4.500 -7.239 16.650 1.00 91.44 199 LEU A N 1
ATOM 1577 C CA . LEU A 1 199 ? -5.344 -8.439 16.690 1.00 91.44 199 LEU A CA 1
ATOM 1578 C C . LEU A 1 199 ? -5.141 -9.256 17.975 1.00 91.44 199 LEU A C 1
ATOM 1580 O O . LEU A 1 199 ? -6.117 -9.769 18.523 1.00 91.44 199 LEU A O 1
ATOM 1584 N N . VAL A 1 200 ? -3.901 -9.364 18.464 1.00 90.81 200 VAL A N 1
ATOM 1585 C CA . VAL A 1 200 ? -3.593 -10.027 19.743 1.00 90.81 200 VAL A CA 1
ATOM 1586 C C . VAL A 1 200 ? -4.195 -9.250 20.913 1.00 90.81 200 VAL A C 1
ATOM 1588 O O . VAL A 1 200 ? -4.914 -9.838 21.714 1.00 90.81 200 VAL A O 1
ATOM 1591 N N . ARG A 1 201 ? -3.984 -7.931 20.978 1.00 88.88 201 ARG A N 1
ATOM 1592 C CA . ARG A 1 201 ? -4.530 -7.080 22.051 1.00 88.88 201 ARG A CA 1
ATOM 1593 C C . ARG A 1 201 ? -6.063 -7.072 22.071 1.00 88.88 201 ARG A C 1
ATOM 1595 O O . ARG A 1 201 ? -6.663 -7.062 23.142 1.00 88.88 201 ARG A O 1
ATOM 1602 N N . LEU A 1 202 ? -6.707 -7.131 20.902 1.00 87.75 202 LEU A N 1
ATOM 1603 C CA . LEU A 1 202 ? -8.160 -7.284 20.807 1.00 87.75 202 LEU A CA 1
ATOM 1604 C C . LEU A 1 202 ? -8.625 -8.622 21.395 1.00 87.75 202 LEU A C 1
ATOM 1606 O O . LEU A 1 202 ? -9.617 -8.663 22.117 1.00 87.75 202 LEU A O 1
ATOM 1610 N N . GLN A 1 203 ? -7.900 -9.711 21.120 1.00 88.25 203 GLN A N 1
ATOM 1611 C CA . GLN A 1 203 ? -8.198 -11.016 21.711 1.00 88.25 203 GLN A CA 1
ATOM 1612 C C . GLN A 1 203 ? -8.026 -11.000 23.236 1.00 88.25 203 GLN A C 1
ATOM 1614 O O . GLN A 1 203 ? -8.877 -11.522 23.947 1.00 88.25 203 GLN A O 1
ATOM 1619 N N . GLU A 1 204 ? -6.966 -10.373 23.747 1.00 87.25 204 GLU A N 1
ATOM 1620 C CA . GLU A 1 204 ? -6.745 -10.216 25.191 1.00 87.25 204 GLU A CA 1
ATOM 1621 C C . GLU A 1 204 ? -7.887 -9.430 25.856 1.00 87.25 204 GLU A C 1
ATOM 1623 O O . GLU A 1 204 ? -8.371 -9.825 26.919 1.00 87.25 204 GLU A O 1
ATOM 1628 N N . LEU A 1 205 ? -8.377 -8.370 25.200 1.00 85.06 205 LEU A N 1
ATOM 1629 C CA . LEU A 1 205 ? -9.537 -7.600 25.653 1.00 85.06 205 LEU A CA 1
ATOM 1630 C C . LEU A 1 205 ? -10.816 -8.455 25.697 1.00 85.06 205 LEU A C 1
ATOM 1632 O O . LEU A 1 205 ? -11.541 -8.406 26.692 1.00 85.06 205 LEU A O 1
ATOM 1636 N N . GLU A 1 206 ? -11.083 -9.249 24.652 1.00 85.81 206 GLU A N 1
ATOM 1637 C CA . GLU A 1 206 ? -12.200 -10.211 24.609 1.00 85.81 206 GLU A CA 1
ATOM 1638 C C . GLU A 1 206 ? -12.107 -11.242 25.750 1.00 85.81 206 GLU A C 1
ATOM 1640 O O . GLU A 1 206 ? -13.122 -11.606 26.349 1.00 85.81 206 GLU A O 1
ATOM 1645 N N . ASP A 1 207 ? -10.886 -11.657 26.096 1.00 85.69 207 ASP A N 1
ATOM 1646 C CA . ASP A 1 207 ? -10.594 -12.601 27.178 1.00 85.69 207 ASP A CA 1
ATOM 1647 C C . ASP A 1 207 ? -10.622 -11.941 28.578 1.00 85.69 207 ASP A C 1
ATOM 1649 O O . ASP A 1 207 ? -10.406 -12.605 29.598 1.00 85.69 207 ASP A O 1
ATOM 1653 N N . GLY A 1 208 ? -10.903 -10.634 28.657 1.00 79.88 208 GLY A N 1
ATOM 1654 C CA . GLY A 1 208 ? -10.985 -9.865 29.901 1.00 79.88 208 GLY A CA 1
ATOM 1655 C C . GLY A 1 208 ? -9.629 -9.484 30.504 1.00 79.88 208 GLY A C 1
ATOM 1656 O O . GLY A 1 208 ? -9.566 -9.068 31.665 1.00 79.88 208 GLY A O 1
ATOM 1657 N N . GLN A 1 209 ? -8.541 -9.618 29.744 1.00 73.69 209 GLN A N 1
ATOM 1658 C CA . GLN A 1 209 ? -7.201 -9.190 30.131 1.00 73.69 209 GLN A CA 1
ATOM 1659 C C . GLN A 1 209 ? -6.992 -7.739 29.683 1.00 73.69 209 GLN A C 1
ATOM 1661 O O . GLN A 1 209 ? -6.833 -7.449 28.503 1.00 73.69 209 GLN A O 1
ATOM 1666 N N . VAL A 1 210 ? -7.009 -6.798 30.631 1.00 62.47 210 VAL A N 1
ATOM 1667 C CA . VAL A 1 210 ? -6.795 -5.375 30.327 1.00 62.47 210 VAL A CA 1
ATOM 1668 C C . VAL A 1 210 ? -5.314 -5.037 30.504 1.00 62.47 210 VAL A C 1
ATOM 1670 O O . VAL A 1 210 ? -4.837 -4.877 31.630 1.00 62.47 210 VAL A O 1
ATOM 1673 N N . GLY A 1 211 ? -4.580 -4.949 29.394 1.00 61.47 211 GLY A N 1
ATOM 1674 C CA . GLY A 1 211 ? -3.220 -4.403 29.362 1.00 61.47 211 GLY A CA 1
ATOM 1675 C C . GLY A 1 211 ? -3.202 -2.876 29.522 1.00 61.47 211 GLY A C 1
ATOM 1676 O O . GLY A 1 211 ? -4.191 -2.205 29.234 1.00 61.47 211 GLY A O 1
ATOM 1677 N N . GLN A 1 212 ? -2.077 -2.312 29.982 1.00 59.69 212 GLN A N 1
ATOM 1678 C CA . GLN A 1 212 ? -1.912 -0.852 30.115 1.00 59.69 212 GLN A CA 1
ATOM 1679 C C . GLN A 1 212 ? -1.832 -0.127 28.759 1.00 59.69 212 GLN A C 1
ATOM 1681 O O . GLN A 1 212 ? -2.217 1.035 28.688 1.00 59.69 212 GLN A O 1
ATOM 1686 N N . ASP A 1 213 ? -1.435 -0.827 27.690 1.00 68.88 213 ASP A N 1
ATOM 1687 C CA . ASP A 1 213 ? -1.341 -0.283 26.334 1.00 68.88 213 ASP A CA 1
ATOM 1688 C C . ASP A 1 213 ? -2.296 -1.034 25.398 1.00 68.88 213 ASP A C 1
ATOM 1690 O O . ASP A 1 213 ? -1.990 -2.129 24.928 1.00 68.88 213 ASP A O 1
ATOM 1694 N N . MET A 1 214 ? -3.458 -0.458 25.079 1.00 74.69 214 MET A N 1
ATOM 1695 C CA . MET A 1 214 ? -4.424 -1.126 24.189 1.00 74.69 214 MET A CA 1
ATOM 1696 C C . MET A 1 214 ? -4.079 -0.994 22.699 1.00 74.69 214 MET A C 1
ATOM 1698 O O . MET A 1 214 ? -4.439 -1.866 21.916 1.00 74.69 214 MET A O 1
ATOM 1702 N N . PHE A 1 215 ? -3.335 0.042 22.299 1.00 78.19 215 PHE A N 1
ATOM 1703 C CA . PHE A 1 215 ? -3.062 0.335 20.886 1.00 78.19 215 PHE A CA 1
ATOM 1704 C C . PHE A 1 215 ? -1.559 0.322 20.571 1.00 78.19 215 PHE A C 1
ATOM 1706 O O . PHE A 1 215 ? -0.790 0.976 21.282 1.00 78.19 215 PHE A O 1
ATOM 1713 N N . PRO A 1 216 ? -1.105 -0.410 19.537 1.00 79.31 216 PRO A N 1
ATOM 1714 C CA . PRO A 1 216 ? 0.282 -0.345 19.081 1.00 79.31 216 PRO A CA 1
ATOM 1715 C C . PRO A 1 216 ? 0.635 1.049 18.549 1.00 79.31 216 PRO A C 1
ATOM 1717 O O . PRO A 1 216 ? -0.186 1.694 17.893 1.00 79.31 216 PRO A O 1
ATOM 1720 N N . THR A 1 217 ? 1.863 1.514 18.774 1.00 79.62 217 THR A N 1
ATOM 1721 C CA . THR A 1 217 ? 2.304 2.832 18.294 1.00 79.62 217 THR A CA 1
ATOM 1722 C C . THR A 1 217 ? 2.499 2.821 16.778 1.00 79.62 217 THR A C 1
ATOM 1724 O O . THR A 1 217 ? 3.441 2.213 16.272 1.00 79.62 217 THR A O 1
ATOM 1727 N N . LEU A 1 218 ? 1.625 3.516 16.042 1.00 75.06 218 LEU A N 1
ATOM 1728 C CA . LEU A 1 218 ? 1.759 3.691 14.591 1.00 75.06 218 LEU A CA 1
ATOM 1729 C C . LEU A 1 218 ? 2.803 4.784 14.258 1.00 75.06 218 LEU A C 1
ATOM 1731 O O . LEU A 1 218 ? 2.992 5.720 15.042 1.00 75.06 218 LEU A O 1
ATOM 1735 N N . PRO A 1 219 ? 3.468 4.732 13.087 1.00 71.00 219 PRO A N 1
ATOM 1736 C CA . PRO A 1 219 ? 4.322 5.825 12.616 1.00 71.00 219 PRO A CA 1
ATOM 1737 C C . PRO A 1 219 ? 3.568 7.159 12.560 1.00 71.00 219 PRO A C 1
ATOM 1739 O O . PRO A 1 219 ? 2.470 7.224 12.010 1.00 71.00 219 PRO A O 1
ATOM 1742 N N . GLY A 1 220 ? 4.153 8.221 13.122 1.00 60.69 220 GLY A N 1
ATOM 1743 C CA . GLY A 1 220 ? 3.542 9.558 13.162 1.00 60.69 220 GLY A CA 1
ATOM 1744 C C . GLY A 1 220 ? 2.351 9.697 14.122 1.00 60.69 220 GLY A C 1
ATOM 1745 O O . GLY A 1 220 ? 1.729 10.752 14.170 1.00 60.69 220 GLY A O 1
ATOM 1746 N N . TYR A 1 221 ? 2.025 8.661 14.903 1.00 56.19 221 TYR A N 1
ATOM 1747 C CA . TYR A 1 221 ? 0.921 8.691 15.871 1.00 56.19 221 TYR A CA 1
ATOM 1748 C C . TYR A 1 221 ? 1.210 9.595 17.078 1.00 56.19 221 TYR A C 1
ATOM 1750 O O . TYR A 1 221 ? 0.307 10.242 17.602 1.00 56.19 221 TYR A O 1
ATOM 1758 N N . SER A 1 222 ? 2.481 9.696 17.486 1.00 52.84 222 SER A N 1
ATOM 1759 C CA . SER A 1 222 ? 2.923 10.574 18.580 1.00 52.84 222 SER A CA 1
ATOM 1760 C C . SER A 1 222 ? 2.711 12.058 18.285 1.00 52.84 222 SER A C 1
ATOM 1762 O O . SER A 1 222 ? 2.480 12.836 19.202 1.00 52.84 222 SER A O 1
ATOM 1764 N N . ASP A 1 223 ? 2.743 12.455 17.013 1.00 51.09 223 ASP A N 1
ATOM 1765 C CA . ASP A 1 223 ? 2.669 13.865 16.614 1.00 51.09 223 ASP A CA 1
ATOM 1766 C C . ASP A 1 223 ? 1.226 14.405 16.631 1.00 51.09 223 ASP A C 1
ATOM 1768 O O . ASP A 1 223 ? 1.007 15.614 16.557 1.00 51.09 223 ASP A O 1
ATOM 1772 N N . VAL A 1 224 ? 0.234 13.514 16.763 1.00 50.34 224 VAL A N 1
ATOM 1773 C CA . VAL A 1 224 ? -1.202 13.849 16.804 1.00 50.34 224 VAL A CA 1
ATOM 1774 C C . VAL A 1 224 ? -1.773 13.796 18.228 1.00 50.34 224 VAL A C 1
ATOM 1776 O O . VAL A 1 224 ? -2.859 14.316 18.484 1.00 50.34 224 VAL A O 1
ATOM 1779 N N . MET A 1 225 ? -1.011 13.267 19.190 1.00 43.44 225 MET A N 1
ATOM 1780 C CA . MET A 1 225 ? -1.341 13.259 20.618 1.00 43.44 225 MET A CA 1
ATOM 1781 C C . MET A 1 225 ? -0.423 14.241 21.367 1.00 43.44 225 MET A C 1
ATOM 1783 O O . MET A 1 225 ? 0.646 13.844 21.821 1.00 43.44 225 MET A O 1
ATOM 1787 N N . PRO A 1 226 ? -0.809 15.520 21.561 1.00 38.88 226 PRO A N 1
ATOM 1788 C CA . PRO A 1 226 ? 0.047 16.524 22.208 1.00 38.88 226 PRO A CA 1
ATOM 1789 C C . PRO A 1 226 ? 0.278 16.306 23.719 1.00 38.88 226 PRO A C 1
ATOM 1791 O O . PRO A 1 226 ? 0.749 17.215 24.402 1.00 38.88 226 PRO A O 1
ATOM 1794 N N . TRP A 1 227 ? -0.078 15.142 24.266 1.00 45.16 227 TRP A N 1
ATOM 1795 C CA . TRP A 1 227 ? 0.017 14.831 25.696 1.00 45.16 227 TRP A CA 1
ATOM 1796 C C . TRP A 1 227 ? 0.421 13.378 26.012 1.00 45.16 227 TRP A C 1
ATOM 1798 O O . TRP A 1 227 ? 0.296 12.978 27.170 1.00 45.16 227 TRP A O 1
ATOM 1808 N N . ALA A 1 228 ? 0.904 12.609 25.027 1.00 40.47 228 ALA A N 1
ATOM 1809 C CA . ALA A 1 228 ? 1.525 11.301 25.272 1.00 40.47 228 ALA A CA 1
ATOM 1810 C C . ALA A 1 228 ? 2.969 11.441 25.787 1.00 40.47 228 ALA A C 1
ATOM 1812 O O . ALA A 1 228 ? 3.695 12.328 25.282 1.00 40.47 228 ALA A O 1
#